Protein AF-A0A7S0CNC3-F1 (afdb_monomer_lite)

Radius of gyration: 22.35 Å; chains: 1; bounding box: 50×59×64 Å

Secondary structure (DSSP, 8-state):
------PPP-HHHHHHHHHHHHHHHS-HHHHHHHHHHTT---TT--SHHHHHHHHHHHHHHHHHHHTTS--EEEEETTEEEEEEESSSS-SEEEEEEE-TTB-SHHHHHHHHHHHHT--STT--EEEEEE--SEE-STT-EESS---HHHHHHHHHHH-GGGTT-SSPPTTHHHHHHHHHHHHHHHHHHHT--GGGEEEEEE----

pLDDT: mean 84.83, std 15.74, range [35.44, 98.25]

Sequence (206 aa):
RLLTSTSRPDQTAETSSIMETELKTKSVKDLKAILKSFNVSAVGCVEKSDLVKRVAEAQKAAKKEKASGKPFTETISGFKCISMQTDEKPEILIYVFHGFGANAENLADIGSELIKKGKVGSKKVRVVCVNAPLQMHQDSYAWWPLDMQELMTKMFTLGPVHLFKGNKPKEMKSTVSKVEALIAEDLKNFELKMSNVVLTGLARDR

Foldseek 3Di:
DDDDDDDDPDPVVVVLVVLLVVLVPDDPVVLCVLCVVLVHDPPPVPDSNSSSVVSSVSVVVVLVVLLCQDWDWDAFLRWTKTKGWVHSQFQAEEEEEEAFFAALVVCRVVSSCCSVVDCVPVGIYMYIRTAAPADDPDRTGHVADDPVVLQVVCCVPVNDVCSPPDDDPPCNVVSVVSVVRRVVRVCVVNVYDPVRYHYYYDYDDD

Structure (mmCIF, N/CA/C/O backbone):
data_AF-A0A7S0CNC3-F1
#
_entry.id   AF-A0A7S0CNC3-F1
#
loop_
_atom_site.group_PDB
_atom_site.id
_atom_site.type_symbol
_atom_site.label_atom_id
_atom_site.label_alt_id
_atom_site.label_comp_id
_atom_site.label_asym_id
_atom_site.label_entity_id
_atom_site.label_seq_id
_atom_site.pdbx_PDB_ins_code
_atom_site.Cartn_x
_atom_site.Cartn_y
_atom_site.Cartn_z
_atom_site.occupancy
_atom_site.B_iso_or_equiv
_atom_site.auth_seq_id
_atom_site.auth_comp_id
_atom_site.auth_asym_id
_atom_site.auth_atom_id
_atom_site.pdbx_PDB_model_num
ATOM 1 N N . ARG A 1 1 ? -28.510 -41.984 18.031 1.00 43.06 1 ARG A N 1
ATOM 2 C CA . ARG A 1 1 ? -27.185 -41.408 18.376 1.00 43.06 1 ARG A CA 1
ATOM 3 C C . ARG A 1 1 ? -27.325 -39.891 18.259 1.00 43.06 1 ARG A C 1
ATOM 5 O O . ARG A 1 1 ? -27.497 -39.412 17.150 1.00 43.06 1 ARG A O 1
ATOM 12 N N . LEU A 1 2 ? -27.415 -39.183 19.388 1.00 37.78 2 LEU A N 1
ATOM 13 C CA . LEU A 1 2 ? -27.583 -37.724 19.460 1.00 37.78 2 LEU A CA 1
ATOM 14 C C . LEU A 1 2 ? -26.267 -37.028 19.077 1.00 37.78 2 LEU A C 1
ATOM 16 O O . LEU A 1 2 ? -25.223 -37.398 19.609 1.00 37.78 2 LEU A O 1
ATOM 20 N N . LEU A 1 3 ? -26.314 -36.043 18.175 1.00 37.44 3 LEU A N 1
ATOM 21 C CA . LEU A 1 3 ? -25.198 -35.134 17.900 1.00 37.44 3 LEU A CA 1
ATOM 22 C C . LEU A 1 3 ? -25.472 -33.810 18.614 1.00 37.44 3 LEU A C 1
ATOM 24 O O . LEU A 1 3 ? -26.416 -33.095 18.291 1.00 37.44 3 LEU A O 1
ATOM 28 N N . THR A 1 4 ? -24.653 -33.526 19.621 1.00 35.59 4 THR A N 1
ATOM 29 C CA . THR A 1 4 ? -24.629 -32.281 20.387 1.00 35.59 4 THR A CA 1
ATOM 30 C C . THR A 1 4 ? -24.045 -31.146 19.551 1.00 35.59 4 THR A C 1
ATOM 32 O O . THR A 1 4 ? -22.946 -31.265 19.010 1.00 35.59 4 THR A O 1
ATOM 35 N N . SER A 1 5 ? -24.769 -30.030 19.485 1.00 36.31 5 SER A N 1
ATOM 36 C CA . SER A 1 5 ? -24.312 -28.758 18.933 1.00 36.31 5 SER A CA 1
ATOM 37 C C . SER A 1 5 ? -23.205 -28.158 19.804 1.00 36.31 5 SER A C 1
ATOM 39 O O . SER A 1 5 ? -23.460 -27.738 20.932 1.00 36.31 5 SER A O 1
ATOM 41 N N . THR A 1 6 ? -21.985 -28.061 19.285 1.00 35.44 6 THR A N 1
ATOM 42 C CA . THR A 1 6 ? -20.954 -27.190 19.861 1.00 35.44 6 THR A CA 1
ATOM 43 C C . THR A 1 6 ? -21.053 -25.821 19.196 1.00 35.44 6 THR A C 1
ATOM 45 O O . THR A 1 6 ? -20.622 -25.641 18.055 1.00 35.44 6 THR A O 1
ATOM 48 N N . SER A 1 7 ? -21.658 -24.864 19.898 1.00 38.56 7 SER A N 1
ATOM 49 C CA . SER A 1 7 ? -21.637 -23.444 19.548 1.00 38.56 7 SER A CA 1
ATOM 50 C C . SER A 1 7 ? -20.194 -22.932 19.553 1.00 38.56 7 SER A C 1
ATOM 52 O O . SER A 1 7 ? -19.503 -23.037 20.567 1.00 38.56 7 SER A O 1
ATOM 54 N N . ARG A 1 8 ? -19.735 -22.382 18.422 1.00 40.56 8 ARG A N 1
ATOM 55 C CA . ARG A 1 8 ? -18.466 -21.643 18.341 1.00 40.56 8 ARG A CA 1
ATOM 56 C C . ARG A 1 8 ? -18.552 -20.389 19.222 1.00 40.56 8 ARG A C 1
ATOM 58 O O . ARG A 1 8 ? -19.548 -19.676 19.101 1.00 40.56 8 ARG A O 1
ATOM 65 N N . PRO A 1 9 ? -17.545 -20.093 20.059 1.00 40.47 9 PRO A N 1
ATOM 66 C CA . PRO A 1 9 ? -17.484 -18.817 20.751 1.00 40.47 9 PRO A CA 1
ATOM 67 C C . PRO A 1 9 ? -17.326 -17.668 19.744 1.00 40.47 9 PRO A C 1
ATOM 69 O O . PRO A 1 9 ? -16.665 -17.785 18.709 1.00 40.47 9 PRO A O 1
ATOM 72 N N . ASP A 1 10 ? -18.009 -16.579 20.065 1.00 41.19 10 ASP A N 1
ATOM 73 C CA . ASP A 1 10 ? -18.152 -15.343 19.308 1.00 41.19 10 ASP A CA 1
ATOM 74 C C . ASP A 1 10 ? -16.814 -14.573 19.231 1.00 41.19 10 ASP A C 1
ATOM 76 O O . ASP A 1 10 ? -16.452 -13.814 20.130 1.00 41.19 10 ASP A O 1
ATOM 80 N N . GLN A 1 11 ? -16.059 -14.773 18.143 1.00 46.72 11 GLN A N 1
ATOM 81 C CA . GLN A 1 11 ? -14.749 -14.139 17.892 1.00 46.72 11 GLN A CA 1
ATOM 82 C C . GLN A 1 11 ? -14.813 -12.601 17.796 1.00 46.72 11 GLN A C 1
ATOM 84 O O . GLN A 1 11 ? -13.785 -11.922 17.824 1.00 46.72 11 GLN A O 1
ATOM 89 N N . THR A 1 12 ? -16.012 -12.024 17.691 1.00 44.09 12 THR A N 1
ATOM 90 C CA . THR A 1 12 ? -16.232 -10.574 17.609 1.00 44.09 12 THR A CA 1
ATOM 91 C C . THR A 1 12 ? -16.026 -9.867 18.955 1.00 44.09 12 THR A C 1
ATOM 93 O O . THR A 1 12 ? -15.637 -8.692 18.988 1.00 44.09 12 THR A O 1
ATOM 96 N N . ALA A 1 13 ? -16.217 -10.583 20.068 1.00 44.62 13 ALA A N 1
ATOM 97 C CA . ALA A 1 13 ? -15.996 -10.064 21.416 1.00 44.62 13 ALA A CA 1
ATOM 98 C C . ALA A 1 13 ? -14.499 -9.989 21.774 1.00 44.62 13 ALA A C 1
ATOM 100 O O . ALA A 1 13 ? -14.048 -8.995 22.349 1.00 44.62 13 ALA A O 1
ATOM 101 N N . GLU A 1 14 ? -13.708 -10.987 21.369 1.00 47.69 14 GLU A N 1
ATOM 102 C CA . GLU A 1 14 ? -12.278 -11.068 21.698 1.00 47.69 14 GLU A CA 1
ATOM 103 C C . GLU A 1 14 ? -11.456 -9.959 21.031 1.00 47.69 14 GLU A C 1
ATOM 105 O O . GLU A 1 14 ? -10.649 -9.307 21.692 1.00 47.69 14 GLU A O 1
ATOM 110 N N . THR A 1 15 ? -11.700 -9.645 19.753 1.00 53.53 15 THR A N 1
ATOM 111 C CA . THR A 1 15 ? -10.935 -8.579 19.075 1.00 53.53 15 THR A CA 1
ATOM 112 C C . THR A 1 15 ? -11.283 -7.184 19.606 1.00 53.53 15 THR A C 1
ATOM 114 O O . THR A 1 15 ? -10.420 -6.308 19.675 1.00 53.53 15 THR A O 1
ATOM 117 N N . SER A 1 16 ? -12.541 -6.967 20.010 1.00 54.59 16 SER A N 1
ATOM 118 C CA . SER A 1 16 ? -12.952 -5.716 20.664 1.00 54.59 16 SER A CA 1
ATOM 119 C C . SER A 1 16 ? -12.314 -5.576 22.048 1.00 54.59 16 SER A C 1
ATOM 121 O O . SER A 1 16 ? -11.876 -4.484 22.402 1.00 54.59 16 SER A O 1
ATOM 123 N N . SER A 1 17 ? -12.192 -6.682 22.790 1.00 56.50 17 SER A N 1
ATOM 124 C CA . SER A 1 17 ? -11.540 -6.718 24.100 1.00 56.50 17 SER A CA 1
ATOM 125 C C . SER A 1 17 ? -10.043 -6.395 24.013 1.00 56.50 17 SER A C 1
ATOM 127 O O . SER A 1 17 ? -9.550 -5.578 24.791 1.00 56.50 17 SER A O 1
ATOM 129 N N . ILE A 1 18 ? -9.323 -6.939 23.026 1.00 60.09 18 ILE A N 1
ATOM 130 C CA . ILE A 1 18 ? -7.879 -6.697 22.854 1.00 60.09 18 ILE A CA 1
ATOM 131 C C . ILE A 1 18 ? -7.594 -5.225 22.523 1.00 60.09 18 ILE A C 1
ATOM 133 O O . ILE A 1 18 ? -6.768 -4.600 23.190 1.00 60.09 18 ILE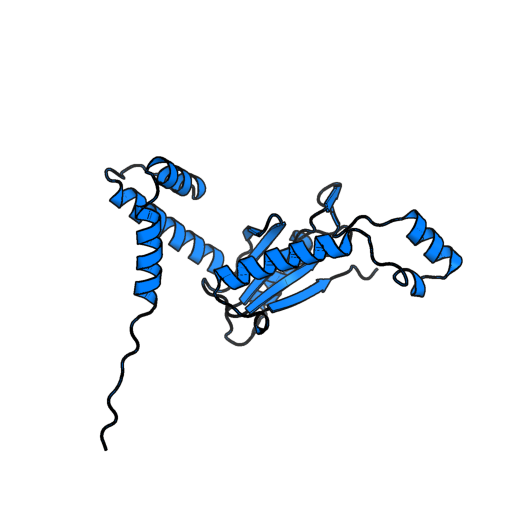 A O 1
ATOM 137 N N . MET A 1 19 ? -8.331 -4.630 21.576 1.00 67.69 19 MET A N 1
ATOM 138 C CA . MET A 1 19 ? -8.160 -3.209 21.228 1.00 67.69 19 MET A CA 1
ATOM 139 C C . MET A 1 19 ? -8.452 -2.285 22.415 1.00 67.69 19 MET A C 1
ATOM 141 O O . MET A 1 19 ? -7.725 -1.324 22.659 1.00 67.69 19 MET A O 1
ATOM 145 N N . GLU A 1 20 ? -9.498 -2.573 23.188 1.00 69.69 20 GLU A N 1
ATOM 146 C CA . GLU A 1 20 ? -9.835 -1.766 24.360 1.00 69.69 20 GLU A CA 1
ATOM 147 C C . GLU A 1 20 ? -8.776 -1.899 25.468 1.00 69.69 20 GLU A C 1
ATOM 149 O O . GLU A 1 20 ? -8.491 -0.938 26.183 1.00 69.69 20 GLU A O 1
ATOM 154 N N . THR A 1 21 ? -8.138 -3.065 25.579 1.00 74.88 21 THR A N 1
ATOM 155 C CA . THR A 1 21 ? -7.060 -3.322 26.543 1.00 74.88 21 THR A CA 1
ATOM 156 C C . THR A 1 21 ? -5.774 -2.577 26.169 1.00 74.88 21 THR A C 1
ATOM 158 O O . THR A 1 21 ? -5.156 -1.958 27.034 1.00 74.88 21 THR A O 1
ATOM 161 N N . GLU A 1 22 ? -5.414 -2.524 24.883 1.00 80.56 22 GLU A N 1
ATOM 162 C CA . GLU A 1 22 ? -4.287 -1.714 24.394 1.00 80.56 22 GLU A CA 1
ATOM 163 C C . GLU A 1 22 ? -4.535 -0.204 24.525 1.00 80.56 22 GLU A C 1
ATOM 165 O O . GLU A 1 22 ? -3.627 0.568 24.833 1.00 80.56 22 GLU A O 1
ATOM 170 N N . LEU A 1 23 ? -5.772 0.257 24.329 1.00 84.56 23 LEU A N 1
ATOM 171 C CA . LEU A 1 23 ? -6.111 1.669 24.522 1.00 84.56 23 LEU A CA 1
ATOM 172 C C . LEU A 1 23 ? -6.058 2.075 26.002 1.00 84.56 23 LEU A C 1
ATOM 174 O O . LEU A 1 23 ? -5.680 3.206 26.317 1.00 84.56 23 LEU A O 1
ATOM 178 N N . LYS A 1 24 ? -6.372 1.153 26.923 1.00 85.62 24 LYS A N 1
ATOM 179 C CA . LYS A 1 24 ? -6.275 1.390 28.372 1.00 85.62 24 LYS A CA 1
ATOM 180 C C . LYS A 1 24 ? -4.837 1.619 28.845 1.00 85.62 24 LYS A C 1
ATOM 182 O O . LYS A 1 24 ? -4.657 2.340 29.831 1.00 85.62 24 LYS A O 1
ATOM 187 N N . THR A 1 25 ? -3.824 1.089 28.155 1.00 89.25 25 THR A N 1
ATOM 188 C CA . THR A 1 25 ? -2.407 1.297 28.516 1.00 89.25 25 THR A CA 1
ATOM 189 C C . THR A 1 25 ? -1.838 2.623 28.000 1.00 89.25 25 THR A C 1
ATOM 191 O O . THR A 1 25 ? -0.878 3.133 28.575 1.00 89.25 25 THR A O 1
ATOM 194 N N . LYS A 1 26 ? -2.453 3.250 26.986 1.00 90.06 26 LYS A N 1
ATOM 195 C CA . LYS A 1 26 ? -2.017 4.554 26.449 1.00 90.06 26 LYS A CA 1
ATOM 196 C C . LYS A 1 26 ? -2.250 5.711 27.426 1.00 90.06 26 LYS A C 1
ATOM 198 O O . LYS A 1 26 ? -3.134 5.663 28.290 1.00 90.06 26 LYS A O 1
ATOM 203 N N . SER A 1 27 ? -1.462 6.779 27.289 1.00 91.94 27 SER A N 1
ATOM 204 C CA . SER A 1 27 ? -1.629 7.990 28.098 1.00 91.94 27 SER A CA 1
ATOM 205 C C . SER A 1 27 ? -2.828 8.823 27.623 1.00 91.94 27 SER A C 1
ATOM 207 O O . SER A 1 27 ? -3.247 8.747 26.469 1.00 91.94 27 SER A O 1
ATOM 209 N N . VAL A 1 28 ? -3.371 9.678 28.497 1.00 91.12 28 VAL A N 1
ATOM 210 C CA . VAL A 1 28 ? -4.450 10.621 28.134 1.00 91.12 28 VAL A CA 1
ATOM 211 C C . VAL A 1 28 ? -4.023 11.557 26.997 1.00 91.12 28 VAL A C 1
ATOM 213 O O . VAL A 1 28 ? -4.837 11.902 26.140 1.00 91.12 28 VAL A O 1
ATOM 216 N N . LYS A 1 29 ? -2.741 11.948 26.966 1.00 91.75 29 LYS A N 1
ATOM 217 C CA . LYS A 1 29 ? -2.167 12.779 25.901 1.00 91.75 29 LYS A CA 1
ATOM 218 C C . LYS A 1 29 ? -2.231 12.061 24.552 1.00 91.75 29 LYS A C 1
ATOM 220 O O . LYS A 1 29 ? -2.672 12.662 23.575 1.00 91.75 29 LYS A O 1
ATOM 225 N N . ASP A 1 30 ? -1.871 10.780 24.521 1.00 91.12 30 ASP A N 1
ATOM 226 C CA . ASP A 1 30 ? -1.904 9.973 23.297 1.00 91.12 30 ASP A CA 1
ATOM 227 C C . ASP A 1 30 ? -3.339 9.740 22.824 1.00 91.12 30 ASP A C 1
ATOM 229 O O . ASP A 1 30 ? -3.632 9.905 21.644 1.00 91.12 30 ASP A O 1
ATOM 233 N N . LEU A 1 31 ? -4.263 9.433 23.741 1.00 90.62 31 LEU A N 1
ATOM 234 C CA . LEU A 1 31 ? -5.679 9.247 23.406 1.00 90.62 31 LEU A CA 1
ATOM 235 C C . LEU A 1 31 ? -6.286 10.516 22.785 1.00 90.62 31 LEU A C 1
ATOM 237 O O . LEU A 1 31 ? -6.981 10.438 21.773 1.00 90.62 31 LEU A O 1
ATOM 241 N N . LYS A 1 32 ? -5.972 11.701 23.328 1.00 90.12 32 LYS A N 1
ATOM 242 C CA . LYS A 1 32 ? -6.399 12.984 22.742 1.00 90.12 32 LYS A CA 1
ATOM 243 C C . LYS A 1 32 ? -5.754 13.250 21.381 1.00 90.12 32 LYS A C 1
ATOM 245 O O . LYS A 1 32 ? -6.423 13.778 20.495 1.00 90.12 32 LYS A O 1
ATOM 250 N N . ALA A 1 33 ? -4.485 12.882 21.196 1.00 90.50 33 ALA A N 1
ATOM 251 C CA . ALA A 1 33 ? -3.815 12.994 19.902 1.00 90.50 33 ALA A CA 1
ATOM 252 C C . ALA A 1 33 ? -4.480 12.100 18.841 1.00 90.50 33 ALA A C 1
ATOM 254 O O . ALA A 1 33 ? -4.695 12.550 17.718 1.00 90.50 33 ALA A O 1
ATOM 255 N N . ILE A 1 34 ? -4.884 10.883 19.219 1.00 88.50 34 ILE A N 1
ATOM 256 C CA . ILE A 1 34 ? -5.612 9.955 18.345 1.00 88.50 34 ILE A CA 1
ATOM 257 C C . ILE A 1 34 ? -6.994 10.516 17.975 1.00 88.50 34 ILE A C 1
ATOM 259 O O . ILE A 1 34 ? -7.356 10.535 16.801 1.00 88.50 34 ILE A O 1
ATOM 263 N N . LEU A 1 35 ? -7.767 11.033 18.938 1.00 89.56 35 LEU A N 1
ATOM 264 C CA . LEU A 1 35 ? -9.056 11.677 18.633 1.00 89.56 35 LEU A CA 1
ATOM 265 C C . LEU A 1 35 ? -8.885 12.856 17.669 1.00 89.56 35 LEU A C 1
ATOM 267 O O . LEU A 1 35 ? -9.628 12.974 16.696 1.00 89.56 35 LEU A O 1
ATOM 271 N N . LYS A 1 36 ? -7.850 13.675 17.887 1.00 90.06 36 LYS A N 1
ATOM 272 C CA . LYS A 1 36 ? -7.515 14.788 16.996 1.00 90.06 36 LYS A CA 1
ATOM 273 C C . LYS A 1 36 ? -7.174 14.311 15.583 1.00 90.06 36 LYS A C 1
ATOM 275 O O . LYS A 1 36 ? -7.613 14.951 14.633 1.00 90.06 36 LYS A O 1
ATOM 280 N N . SER A 1 37 ? -6.453 13.197 15.418 1.00 85.12 37 SER A N 1
ATOM 281 C CA . SER A 1 37 ? -6.169 12.651 14.080 1.00 85.12 37 SER A CA 1
ATOM 282 C C . SER A 1 37 ? -7.418 12.154 13.347 1.00 85.12 37 SER A C 1
ATOM 284 O O . SER A 1 37 ? -7.428 12.147 12.123 1.00 85.12 37 SER A O 1
ATOM 286 N N . PHE A 1 38 ? -8.480 11.795 14.076 1.00 86.12 38 PHE A N 1
ATOM 287 C CA . PHE A 1 38 ? -9.792 11.467 13.504 1.00 86.12 38 PHE A CA 1
ATOM 288 C C . PHE A 1 38 ? -10.730 12.678 13.388 1.00 86.12 38 PHE A C 1
ATOM 290 O O . PHE A 1 38 ? -11.896 12.511 13.042 1.00 86.12 38 PHE A O 1
ATOM 297 N N . ASN A 1 39 ? -10.258 13.890 13.700 1.00 88.25 39 ASN A N 1
ATOM 298 C CA . ASN A 1 39 ? -11.084 15.097 13.793 1.00 88.25 39 ASN A CA 1
ATOM 299 C C . ASN A 1 39 ? -12.288 14.947 14.754 1.00 88.25 39 ASN A C 1
ATOM 301 O O . ASN A 1 39 ? -13.332 15.574 14.579 1.00 88.25 39 ASN A O 1
ATOM 305 N N . VAL A 1 40 ? -12.151 14.106 15.786 1.00 90.81 40 VAL A N 1
ATOM 306 C CA . VAL A 1 40 ? -13.174 13.885 16.813 1.00 90.81 40 VAL A CA 1
ATOM 307 C C . VAL A 1 40 ? -12.836 14.716 18.044 1.00 90.81 40 VAL A C 1
ATOM 309 O O . VAL A 1 40 ? -11.720 14.685 18.562 1.00 90.81 40 VAL A O 1
ATOM 312 N N . SER A 1 41 ? -13.820 15.460 18.544 1.00 90.25 41 SER A N 1
ATOM 313 C CA . SER A 1 41 ? -13.651 16.256 19.756 1.00 90.25 41 SER A CA 1
ATOM 314 C C . SER A 1 41 ? -13.615 15.381 21.014 1.00 90.25 41 SER A C 1
ATOM 316 O O . SER A 1 41 ? -14.435 14.474 21.182 1.00 90.25 41 SER A O 1
ATOM 318 N N . ALA A 1 42 ? -12.690 15.711 21.920 1.00 88.50 42 ALA A N 1
ATOM 319 C CA . ALA A 1 42 ? -12.608 15.161 23.275 1.00 88.50 42 ALA A CA 1
ATOM 320 C C . ALA A 1 42 ? -13.484 15.927 24.291 1.00 88.50 42 ALA A C 1
ATOM 322 O O . ALA A 1 42 ? -13.429 15.648 25.488 1.00 88.50 42 ALA A O 1
ATOM 323 N N . VAL A 1 43 ? -14.259 16.921 23.840 1.00 90.69 43 VAL A N 1
ATOM 324 C CA . VAL A 1 43 ? -15.192 17.670 24.694 1.00 90.69 43 VAL A CA 1
ATOM 325 C C . VAL A 1 43 ? -16.239 16.713 25.269 1.00 90.69 43 VAL A C 1
ATOM 327 O O . VAL A 1 43 ? -16.792 15.887 24.547 1.00 90.69 43 VAL A O 1
ATOM 330 N N . GLY A 1 44 ? -16.486 16.818 26.577 1.00 87.88 44 GLY A N 1
ATOM 331 C CA . GLY A 1 44 ? -17.419 15.955 27.308 1.00 87.88 44 GLY A CA 1
ATOM 332 C C . GLY A 1 44 ? -16.823 14.641 27.823 1.00 87.88 44 GLY A C 1
ATOM 333 O O . GLY A 1 44 ? -17.514 13.921 28.530 1.00 87.88 44 GLY A O 1
ATOM 334 N N . CYS A 1 45 ? -15.555 14.332 27.522 1.00 89.19 45 CYS A N 1
ATOM 335 C CA . CYS A 1 45 ? -14.851 13.208 28.146 1.00 89.19 45 CYS A CA 1
ATOM 336 C C . CYS A 1 45 ? -14.252 13.667 29.481 1.00 89.19 45 CYS A C 1
ATOM 338 O O . CYS A 1 45 ? -13.273 14.421 29.485 1.00 89.19 45 CYS A O 1
ATOM 340 N N . VAL A 1 46 ? -14.847 13.243 30.596 1.00 88.69 46 VAL A N 1
ATOM 341 C CA . VAL A 1 46 ? -14.401 13.622 31.947 1.00 88.69 46 VAL A CA 1
ATOM 342 C C . VAL A 1 46 ? -13.360 12.625 32.446 1.00 88.69 46 VAL A C 1
ATOM 344 O O . VAL A 1 46 ? -12.354 13.013 33.042 1.00 88.69 46 VAL A O 1
ATOM 347 N N . GLU A 1 47 ? -13.550 11.347 32.127 1.00 92.38 47 GLU A N 1
ATOM 348 C CA . GLU A 1 47 ? -12.674 10.267 32.557 1.00 92.38 47 GLU A CA 1
ATOM 349 C C . GLU A 1 47 ? -11.809 9.706 31.417 1.00 92.38 47 GLU A C 1
ATOM 351 O O . GLU A 1 47 ? -12.095 9.837 30.223 1.00 92.38 47 GLU A O 1
ATOM 356 N N . LYS A 1 48 ? -10.725 9.003 31.781 1.00 90.81 48 LYS A N 1
ATOM 357 C CA . LYS A 1 48 ? -9.905 8.254 30.811 1.00 90.81 48 LYS A CA 1
ATOM 358 C C . LYS A 1 48 ? -10.728 7.170 30.102 1.00 90.81 48 LYS A C 1
ATOM 360 O O . LYS A 1 48 ? -10.500 6.908 28.924 1.00 90.81 48 LYS A O 1
ATOM 365 N N . SER A 1 49 ? -11.666 6.551 30.814 1.00 90.50 49 SER A N 1
ATOM 366 C CA . SER A 1 49 ? -12.615 5.560 30.294 1.00 90.50 49 SER A CA 1
ATOM 367 C C . SER A 1 49 ? -13.448 6.129 29.134 1.00 90.50 49 SER A C 1
ATOM 369 O O . SER A 1 49 ? -13.576 5.464 28.106 1.00 90.50 49 SER A O 1
ATOM 371 N N . ASP A 1 50 ? -13.919 7.376 29.245 1.00 91.62 50 ASP A N 1
ATOM 372 C CA . ASP A 1 50 ? -14.655 8.079 28.184 1.00 91.62 50 ASP A CA 1
ATOM 373 C C . ASP A 1 50 ? -13.789 8.288 26.939 1.00 91.62 50 ASP A C 1
ATOM 375 O O . ASP A 1 50 ? -14.221 8.022 25.817 1.00 91.62 50 ASP A O 1
ATOM 379 N N . LEU A 1 51 ? -12.532 8.707 27.134 1.00 90.19 51 LEU A N 1
ATOM 380 C CA . LEU A 1 51 ? -11.577 8.878 26.036 1.00 90.19 51 LEU A CA 1
ATOM 381 C C . LEU A 1 51 ? -11.299 7.554 25.321 1.00 90.19 51 LEU A C 1
ATOM 383 O O . LEU A 1 51 ? -11.273 7.524 24.094 1.00 90.19 51 LEU A O 1
ATOM 387 N N . VAL A 1 52 ? -11.109 6.463 26.069 1.00 92.62 52 VAL A N 1
ATOM 388 C CA . VAL A 1 52 ? -10.889 5.128 25.492 1.00 92.62 52 VAL A CA 1
ATOM 389 C C . VAL A 1 52 ? -12.094 4.696 24.658 1.00 92.62 52 VAL A C 1
ATOM 391 O O . VAL A 1 52 ? -11.911 4.308 23.504 1.00 92.62 52 VAL A O 1
ATOM 394 N N . LYS A 1 53 ? -13.317 4.822 25.193 1.00 90.56 53 LYS A N 1
ATOM 395 C CA . LYS A 1 53 ? -14.550 4.488 24.462 1.00 90.56 53 LYS A CA 1
ATOM 396 C C . LYS A 1 53 ? -14.680 5.305 23.183 1.00 90.56 53 LYS A C 1
ATOM 398 O O . LYS A 1 53 ? -14.890 4.741 22.113 1.00 90.56 53 LYS A O 1
ATOM 403 N N . ARG A 1 54 ? -14.469 6.620 23.266 1.00 91.56 54 ARG A N 1
ATOM 404 C CA . ARG A 1 54 ? -14.607 7.519 22.115 1.00 91.56 54 ARG A CA 1
ATOM 405 C C . ARG A 1 54 ? -13.541 7.279 21.049 1.00 91.56 54 ARG A C 1
ATOM 407 O O . ARG A 1 54 ? -13.839 7.357 19.861 1.00 91.56 54 ARG A O 1
ATOM 414 N N . VAL A 1 55 ? -12.314 6.936 21.452 1.00 91.69 55 VAL A N 1
ATOM 415 C CA . VAL A 1 55 ? -11.266 6.493 20.518 1.00 91.69 55 VAL A CA 1
ATOM 416 C C . VAL A 1 55 ? -11.669 5.185 19.844 1.00 91.69 55 VAL A C 1
ATOM 418 O O . VAL A 1 55 ? -11.547 5.077 18.626 1.00 91.69 55 VAL A O 1
ATOM 421 N N . ALA A 1 56 ? -12.173 4.208 20.600 1.00 89.31 56 ALA A N 1
ATOM 422 C CA . ALA A 1 56 ? -12.603 2.927 20.048 1.00 89.31 56 ALA A CA 1
ATOM 423 C C . ALA A 1 56 ? -13.763 3.094 19.049 1.00 89.31 56 ALA A C 1
ATOM 425 O O . ALA A 1 56 ? -13.756 2.480 17.983 1.00 89.31 56 ALA A O 1
ATOM 426 N N . GLU A 1 57 ? -14.732 3.960 19.352 1.00 89.56 57 GLU A N 1
ATOM 427 C CA . GLU A 1 57 ? -15.826 4.325 18.444 1.00 89.56 57 GLU A CA 1
ATOM 428 C C . GLU A 1 57 ? -15.315 5.005 17.172 1.00 89.56 57 GLU A C 1
ATOM 430 O O . GLU A 1 57 ? -15.693 4.602 16.073 1.00 89.56 57 GLU A O 1
ATOM 435 N N . ALA A 1 58 ? -14.416 5.986 17.302 1.00 88.44 58 ALA A N 1
ATOM 436 C CA . ALA A 1 58 ? -13.814 6.670 16.159 1.00 88.44 58 ALA A CA 1
ATOM 437 C C . ALA A 1 58 ? -13.027 5.699 15.263 1.00 88.44 58 ALA A C 1
ATOM 439 O O . ALA A 1 58 ? -13.157 5.734 14.041 1.00 88.44 58 ALA A O 1
ATOM 440 N N . GLN A 1 59 ? -12.266 4.777 15.860 1.00 87.38 59 GLN A N 1
ATOM 441 C CA . GLN A 1 59 ? -11.549 3.735 15.126 1.00 87.38 59 GLN A CA 1
ATOM 442 C C . GLN A 1 59 ? -12.503 2.780 14.403 1.00 87.38 59 GLN A C 1
ATOM 444 O O . GLN A 1 59 ? -12.255 2.442 13.246 1.00 87.38 59 GLN A O 1
ATOM 449 N N . LYS A 1 60 ? -13.595 2.357 15.051 1.00 84.94 60 LYS A N 1
ATOM 450 C CA . LYS A 1 60 ? -14.633 1.529 14.416 1.00 84.94 60 LYS A CA 1
ATOM 451 C C . LYS A 1 60 ? -15.291 2.265 13.248 1.00 84.94 60 LYS A C 1
ATOM 453 O O . L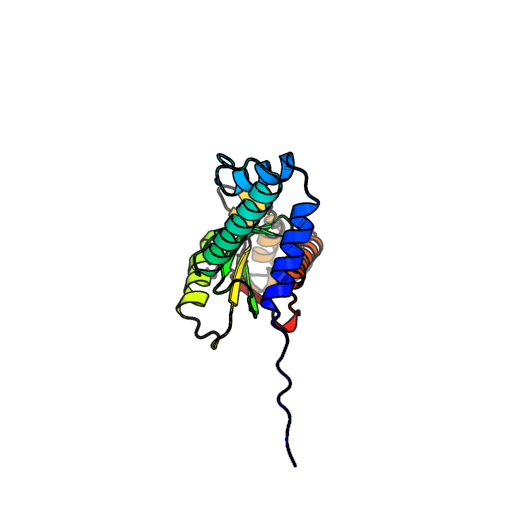YS A 1 60 ? -15.427 1.694 12.172 1.00 84.94 60 LYS A O 1
ATOM 458 N N . ALA A 1 61 ? -15.642 3.538 13.425 1.00 84.50 61 ALA A N 1
ATOM 459 C CA . ALA A 1 61 ? -16.218 4.355 12.361 1.00 84.50 61 ALA A CA 1
ATOM 460 C C . ALA A 1 61 ? -15.258 4.500 11.167 1.00 84.50 61 ALA A C 1
ATOM 462 O O . ALA A 1 61 ? -15.667 4.275 10.030 1.00 84.50 61 ALA A O 1
ATOM 463 N N . ALA A 1 62 ? -13.976 4.775 11.423 1.00 83.19 62 ALA A N 1
ATOM 464 C CA . ALA A 1 62 ? -12.957 4.886 10.381 1.00 83.19 62 ALA A CA 1
ATOM 465 C C . ALA A 1 62 ? -12.726 3.559 9.636 1.00 83.19 62 ALA A C 1
ATOM 467 O O . ALA A 1 62 ? -12.592 3.548 8.414 1.00 83.19 62 ALA A O 1
ATOM 468 N N . LYS A 1 63 ? -12.710 2.420 10.345 1.00 82.31 63 LYS A N 1
ATOM 469 C CA . LYS A 1 63 ? -12.617 1.089 9.715 1.00 82.31 63 LYS A CA 1
ATOM 470 C C . LYS A 1 63 ? -13.810 0.820 8.798 1.00 82.31 63 LYS A C 1
ATOM 472 O O . LYS A 1 63 ? -13.614 0.398 7.657 1.00 82.31 63 LYS A O 1
ATOM 477 N N . LYS A 1 64 ? -15.019 1.148 9.257 1.00 81.69 64 LYS A N 1
ATOM 478 C CA . LYS A 1 64 ? -16.249 1.014 8.474 1.00 81.69 64 LYS A CA 1
ATOM 479 C C . LYS A 1 64 ? -16.262 1.924 7.245 1.00 81.69 64 LYS A C 1
ATOM 481 O O . LYS A 1 64 ? -16.706 1.504 6.181 1.00 81.69 64 LYS A O 1
ATOM 486 N N . GLU A 1 65 ? -15.758 3.149 7.367 1.00 81.31 65 GLU A N 1
ATOM 487 C CA . GLU A 1 65 ? -15.618 4.067 6.234 1.00 81.31 65 GLU A CA 1
ATOM 488 C C . GLU A 1 65 ? -14.636 3.520 5.194 1.00 81.31 65 GLU A C 1
ATOM 490 O O . GLU A 1 65 ? -14.962 3.481 4.007 1.00 81.31 65 GLU A O 1
ATOM 495 N N . LYS A 1 66 ? -13.480 3.003 5.626 1.00 82.75 66 LYS A N 1
ATOM 496 C CA . LYS A 1 66 ? -12.540 2.323 4.724 1.00 82.75 66 LYS A CA 1
ATOM 497 C C . LYS A 1 66 ? -13.196 1.119 4.034 1.00 82.75 66 LYS A C 1
ATOM 499 O O . LYS A 1 66 ? -12.989 0.920 2.844 1.00 82.75 66 LYS A O 1
ATOM 504 N N . ALA A 1 67 ? -14.037 0.362 4.745 1.00 80.50 67 ALA A N 1
ATOM 505 C CA . ALA A 1 67 ? -14.831 -0.764 4.230 1.00 80.50 67 ALA A CA 1
ATOM 506 C C . ALA A 1 67 ? -15.990 -0.381 3.285 1.00 80.50 67 ALA A C 1
ATOM 508 O O . ALA A 1 67 ? -16.754 -1.248 2.871 1.00 80.50 67 ALA A O 1
ATOM 509 N N . SER A 1 68 ? -16.136 0.895 2.916 1.00 81.56 68 SER A N 1
ATOM 510 C CA . SER A 1 68 ? -17.193 1.352 2.003 1.00 81.56 68 SER A CA 1
ATOM 511 C C . SER A 1 68 ? -16.893 1.115 0.517 1.00 81.56 68 SER A C 1
ATOM 513 O O . SER A 1 68 ? -17.700 1.488 -0.335 1.00 81.56 68 SER A O 1
ATOM 515 N N . GLY A 1 69 ? -15.727 0.551 0.183 1.00 85.00 69 GLY A N 1
ATOM 516 C CA . GLY A 1 69 ? -15.256 0.406 -1.195 1.00 85.00 69 GLY A CA 1
ATOM 517 C C . GLY A 1 69 ? -14.800 1.716 -1.843 1.00 85.00 69 GLY A C 1
ATOM 518 O O . GLY A 1 69 ? -14.417 1.708 -3.011 1.00 85.00 69 GLY A O 1
ATOM 519 N N . LYS A 1 70 ? -14.828 2.841 -1.118 1.00 89.25 70 LYS A N 1
ATOM 520 C CA . LYS A 1 70 ? -14.328 4.129 -1.609 1.00 89.25 70 LYS A CA 1
ATOM 521 C C . LYS A 1 70 ? -12.799 4.199 -1.511 1.00 89.25 70 LYS A C 1
ATOM 523 O O . LYS A 1 70 ? -12.239 3.665 -0.554 1.00 89.25 70 LYS A O 1
ATOM 528 N N . PRO A 1 71 ? -12.125 4.881 -2.454 1.00 93.00 71 PRO A N 1
ATOM 529 C CA . PRO A 1 71 ? -10.707 5.191 -2.331 1.00 93.00 71 PRO A CA 1
ATOM 530 C C . PRO A 1 71 ? -10.388 6.055 -1.118 1.00 93.00 71 PRO A C 1
ATOM 532 O O . PRO A 1 71 ? -11.091 7.021 -0.827 1.00 93.00 71 PRO A O 1
ATOM 535 N N . PHE A 1 72 ? -9.289 5.722 -0.448 1.00 93.62 72 PHE A N 1
ATOM 536 C CA . PHE A 1 72 ? -8.690 6.531 0.604 1.00 93.62 72 PHE A CA 1
ATOM 537 C C . PHE A 1 72 ? -7.164 6.463 0.529 1.00 93.62 72 PHE A C 1
ATOM 539 O O . PHE A 1 72 ? -6.582 5.451 0.139 1.00 93.62 72 PHE A O 1
ATOM 546 N N . THR A 1 73 ? -6.510 7.552 0.922 1.00 94.38 73 THR A N 1
ATOM 547 C CA . THR A 1 73 ? -5.048 7.628 0.972 1.00 94.38 73 THR A CA 1
ATOM 548 C C . THR A 1 73 ? -4.545 7.113 2.311 1.00 94.38 73 THR A C 1
ATOM 550 O O . THR A 1 73 ? -5.080 7.465 3.363 1.00 94.38 73 THR A O 1
ATOM 553 N N . GLU A 1 74 ? -3.481 6.320 2.290 1.00 94.94 74 GLU A N 1
ATOM 554 C CA . GLU A 1 74 ? -2.775 5.914 3.502 1.00 94.94 74 GLU A CA 1
ATOM 555 C C . GLU A 1 74 ? -1.287 5.680 3.242 1.00 94.94 74 GLU A C 1
ATOM 557 O O . GLU A 1 74 ? -0.834 5.687 2.097 1.00 94.94 74 GLU A O 1
ATOM 562 N N . THR A 1 75 ? -0.529 5.482 4.319 1.00 95.69 75 THR A N 1
ATOM 563 C CA . THR A 1 75 ? 0.887 5.125 4.248 1.00 95.69 75 THR A CA 1
ATOM 564 C C . THR A 1 75 ? 1.081 3.721 4.803 1.00 95.69 75 THR A C 1
ATOM 566 O O . THR A 1 75 ? 0.679 3.472 5.937 1.00 95.69 75 THR A O 1
ATOM 569 N N . ILE A 1 76 ? 1.713 2.832 4.032 1.00 95.31 76 ILE A N 1
ATOM 570 C CA . ILE A 1 76 ? 2.005 1.440 4.423 1.00 95.31 76 ILE A CA 1
ATOM 571 C C . ILE A 1 76 ? 3.498 1.201 4.218 1.00 95.31 76 ILE A C 1
ATOM 573 O O . ILE A 1 76 ? 4.001 1.418 3.116 1.00 95.31 76 ILE A O 1
ATOM 577 N N . SER A 1 77 ? 4.231 0.818 5.266 1.00 94.06 77 SER A N 1
ATOM 578 C CA . SER A 1 77 ? 5.691 0.619 5.217 1.00 94.06 77 SER A CA 1
ATOM 579 C C . SER A 1 77 ? 6.460 1.759 4.522 1.00 94.06 77 SER A C 1
ATOM 581 O O . SER A 1 77 ? 7.437 1.542 3.807 1.00 94.06 77 SER A O 1
ATOM 583 N N . GLY A 1 78 ? 6.005 3.003 4.711 1.00 93.44 78 GLY A N 1
ATOM 584 C CA . GLY A 1 78 ? 6.612 4.203 4.122 1.00 93.44 78 GLY A CA 1
ATOM 585 C C . GLY A 1 78 ? 6.194 4.526 2.681 1.00 93.44 78 GLY A C 1
ATOM 586 O O . GLY A 1 78 ? 6.592 5.570 2.168 1.00 93.44 78 GLY A O 1
ATOM 587 N N . PHE A 1 79 ? 5.372 3.700 2.033 1.00 96.62 79 PHE A N 1
ATOM 588 C CA . PHE A 1 79 ? 4.792 4.014 0.728 1.00 96.62 79 PHE A CA 1
ATOM 589 C C . PHE A 1 79 ? 3.503 4.810 0.874 1.00 96.62 79 PHE A C 1
ATOM 591 O O . PHE A 1 79 ? 2.633 4.430 1.653 1.00 96.62 79 PHE A O 1
ATOM 598 N N . LYS A 1 80 ? 3.350 5.872 0.077 1.00 96.31 80 LYS A N 1
ATOM 599 C CA . LYS A 1 80 ? 2.064 6.556 -0.102 1.00 96.31 80 LYS A CA 1
ATOM 600 C C . LYS A 1 80 ? 1.190 5.716 -1.034 1.00 96.31 80 LYS A C 1
ATOM 602 O O . LYS A 1 80 ? 1.533 5.543 -2.204 1.00 96.31 80 LYS A O 1
ATOM 607 N N . CYS A 1 81 ? 0.053 5.255 -0.539 1.00 97.00 81 CYS A N 1
ATOM 608 C CA . CYS A 1 81 ? -0.857 4.366 -1.250 1.00 97.00 81 CYS A CA 1
ATOM 609 C C . CYS A 1 81 ? -2.242 4.993 -1.415 1.00 97.00 81 CYS A C 1
ATOM 611 O O . CYS A 1 81 ? -2.668 5.816 -0.602 1.00 97.00 81 CYS A O 1
ATOM 613 N N . ILE A 1 82 ? -2.957 4.544 -2.445 1.00 96.38 82 ILE A N 1
ATOM 614 C CA . ILE A 1 82 ? -4.409 4.687 -2.546 1.00 96.38 82 ILE A CA 1
ATOM 615 C C . ILE A 1 82 ? -5.002 3.304 -2.370 1.00 96.38 82 ILE A C 1
ATOM 617 O O . ILE A 1 82 ? -4.792 2.412 -3.193 1.00 96.38 82 ILE A O 1
ATOM 621 N N . SER A 1 83 ? -5.728 3.140 -1.279 1.00 95.56 83 SER A N 1
ATOM 622 C CA . SER A 1 83 ? -6.318 1.878 -0.882 1.00 95.56 83 SER A CA 1
ATOM 623 C C . SER A 1 83 ? -7.825 1.928 -1.023 1.00 95.56 83 SER A C 1
ATOM 625 O O . SER A 1 83 ? -8.463 2.977 -0.941 1.00 95.56 83 SER A O 1
ATOM 627 N N . MET A 1 84 ? -8.396 0.755 -1.234 1.00 93.38 84 MET A N 1
ATOM 628 C CA . MET A 1 84 ? -9.825 0.546 -1.340 1.00 93.38 84 MET A CA 1
ATOM 629 C C . MET A 1 84 ? -10.139 -0.820 -0.754 1.00 93.38 84 MET A C 1
ATOM 631 O O . MET A 1 84 ? -9.414 -1.774 -1.028 1.00 93.38 84 MET A O 1
ATOM 635 N N . GLN A 1 85 ? -11.198 -0.952 0.036 1.00 91.94 85 GLN A N 1
ATOM 636 C CA . GLN A 1 85 ? -11.552 -2.250 0.609 1.00 91.94 85 GLN A CA 1
ATOM 637 C C . GLN A 1 85 ? -13.063 -2.429 0.716 1.00 91.94 85 GLN A C 1
ATOM 639 O O . GLN A 1 85 ? -13.796 -1.484 1.000 1.00 91.94 85 GLN A O 1
ATOM 644 N N . THR A 1 86 ? -13.524 -3.656 0.488 1.00 89.81 86 THR A N 1
ATOM 645 C CA . THR A 1 86 ? -14.950 -4.014 0.551 1.00 89.81 86 THR A CA 1
ATOM 646 C C . THR A 1 86 ? -15.409 -4.413 1.951 1.00 89.81 86 THR A C 1
ATOM 648 O O . THR A 1 86 ? -16.598 -4.607 2.172 1.00 89.81 86 THR A O 1
ATOM 651 N N . ASP A 1 87 ? -14.471 -4.637 2.873 1.00 90.12 87 ASP A N 1
ATOM 652 C CA . ASP A 1 87 ? -14.734 -5.105 4.233 1.00 90.12 87 ASP A CA 1
ATOM 653 C C . ASP A 1 87 ? -13.580 -4.700 5.163 1.00 90.12 87 ASP A C 1
ATOM 655 O O . ASP A 1 87 ? -12.476 -4.404 4.703 1.00 90.12 87 ASP A O 1
ATOM 659 N N . GLU A 1 88 ? -13.826 -4.708 6.474 1.00 88.38 88 GLU A N 1
ATOM 660 C CA . GLU A 1 88 ? -12.791 -4.470 7.487 1.00 88.38 88 GLU A CA 1
ATOM 661 C C . GLU A 1 88 ? -11.773 -5.617 7.565 1.00 88.38 88 GLU A C 1
ATOM 663 O O . GLU A 1 88 ? -10.635 -5.399 7.983 1.00 88.38 88 GLU A O 1
ATOM 668 N N . LYS A 1 89 ? -12.181 -6.829 7.168 1.00 90.62 89 LYS A N 1
ATOM 669 C CA . LYS A 1 89 ? -11.358 -8.041 7.133 1.00 90.62 89 LYS A CA 1
ATOM 670 C C . LYS A 1 89 ? -11.316 -8.602 5.703 1.00 90.62 89 LYS A C 1
ATOM 672 O O . LYS A 1 89 ? -12.102 -9.498 5.381 1.00 90.62 89 LYS A O 1
ATOM 677 N N . PRO A 1 90 ? -10.454 -8.067 4.818 1.00 92.50 90 PRO A N 1
ATOM 678 C CA . PRO A 1 90 ? -10.283 -8.606 3.474 1.00 92.50 90 PRO A CA 1
ATOM 679 C C . PRO A 1 90 ? -9.775 -10.053 3.519 1.00 92.50 90 PRO A C 1
ATOM 681 O O . PRO A 1 90 ? -8.980 -10.423 4.373 1.00 92.50 90 PRO A O 1
ATOM 684 N N . GLU A 1 91 ? -10.223 -10.866 2.567 1.00 93.75 91 GLU A N 1
ATOM 685 C CA . GLU A 1 91 ? -9.745 -12.232 2.326 1.00 93.75 91 GLU A CA 1
ATOM 686 C C . GLU A 1 91 ? -8.659 -12.275 1.242 1.00 93.75 91 GLU A C 1
ATOM 688 O O . GLU A 1 91 ? -7.933 -13.264 1.135 1.00 93.75 91 GLU A O 1
ATOM 693 N N . ILE A 1 92 ? -8.582 -11.234 0.407 1.00 93.94 92 ILE A N 1
ATOM 694 C CA . ILE A 1 92 ? -7.645 -11.111 -0.713 1.00 93.94 92 ILE A CA 1
ATOM 695 C C . ILE A 1 92 ? -7.051 -9.701 -0.717 1.00 93.94 92 ILE A C 1
ATOM 697 O O . ILE A 1 92 ? -7.783 -8.711 -0.613 1.00 93.94 92 ILE A O 1
ATOM 701 N N . LEU A 1 93 ? -5.732 -9.626 -0.884 1.00 96.00 93 LEU A N 1
ATOM 702 C CA . LEU A 1 93 ? -4.980 -8.392 -1.093 1.00 96.00 93 LEU A CA 1
ATOM 703 C C . LEU A 1 93 ? -4.550 -8.310 -2.557 1.00 96.00 93 LEU A C 1
ATOM 705 O O . LEU A 1 93 ? -3.958 -9.250 -3.083 1.00 96.00 93 LEU A O 1
ATOM 709 N N . ILE A 1 94 ? -4.824 -7.190 -3.213 1.00 95.25 94 ILE A N 1
ATOM 710 C CA . ILE A 1 94 ? -4.414 -6.932 -4.593 1.00 95.25 94 ILE A CA 1
ATOM 711 C C . ILE A 1 94 ? -3.524 -5.696 -4.601 1.00 95.25 94 ILE A C 1
ATOM 713 O O . ILE A 1 94 ? -3.996 -4.601 -4.302 1.00 95.25 94 ILE A O 1
ATOM 717 N N . TYR A 1 95 ? -2.259 -5.853 -4.978 1.00 96.88 95 TYR A N 1
ATOM 718 C CA . TYR A 1 95 ? -1.340 -4.732 -5.162 1.00 96.88 95 TYR A CA 1
ATOM 719 C C . TYR A 1 95 ? -1.216 -4.385 -6.636 1.00 96.88 95 TYR A C 1
ATOM 721 O O . TYR A 1 95 ? -0.923 -5.253 -7.461 1.00 96.88 95 TYR A O 1
ATOM 729 N N . VAL A 1 96 ? -1.422 -3.107 -6.947 1.00 95.62 96 VAL A N 1
ATOM 730 C CA . VAL A 1 96 ? -1.309 -2.561 -8.299 1.00 95.62 96 VAL A CA 1
ATOM 731 C C . VAL A 1 96 ? -0.117 -1.614 -8.342 1.00 95.62 96 VAL A C 1
ATOM 733 O O . VAL A 1 96 ? -0.079 -0.600 -7.639 1.00 95.62 96 VAL A O 1
ATOM 736 N N . PHE A 1 97 ? 0.861 -1.955 -9.177 1.00 96.19 97 PHE A N 1
ATOM 737 C CA . PHE A 1 97 ? 2.095 -1.198 -9.352 1.00 96.19 97 PHE A CA 1
ATOM 738 C C . PHE A 1 97 ? 2.090 -0.464 -10.695 1.00 96.19 97 PHE A C 1
ATOM 740 O O . PHE A 1 97 ? 1.820 -1.054 -11.742 1.00 96.19 97 PHE A O 1
ATOM 747 N N . HIS A 1 98 ? 2.393 0.832 -10.675 1.00 95.25 98 HIS A N 1
ATOM 748 C CA . HIS A 1 98 ? 2.428 1.650 -11.886 1.00 95.25 98 HIS A CA 1
ATOM 749 C C . HIS A 1 98 ? 3.776 1.538 -12.618 1.00 95.25 98 HIS A C 1
ATOM 751 O O . HIS A 1 98 ? 4.789 1.142 -12.041 1.00 95.25 98 HIS A O 1
ATOM 757 N N . GLY A 1 99 ? 3.811 1.925 -13.890 1.00 93.88 99 GLY A N 1
ATOM 758 C CA . GLY A 1 99 ? 5.035 2.031 -14.683 1.00 93.88 99 GLY A CA 1
ATOM 759 C C . GLY A 1 99 ? 5.819 3.314 -14.397 1.00 93.88 99 GLY A C 1
ATOM 760 O O . GLY A 1 99 ? 5.379 4.181 -13.645 1.00 93.88 99 GLY A O 1
ATOM 761 N N . PHE A 1 100 ? 6.988 3.460 -15.020 1.00 92.25 100 PHE A N 1
ATOM 762 C CA . PHE A 1 100 ? 7.800 4.672 -14.891 1.00 92.25 100 PHE A CA 1
ATOM 763 C C . PHE A 1 100 ? 7.013 5.923 -15.299 1.00 92.25 100 PHE A C 1
ATOM 765 O O . PHE A 1 100 ? 6.411 5.963 -16.374 1.00 92.25 100 PHE A O 1
ATOM 772 N N . GLY A 1 101 ? 7.053 6.953 -14.460 1.00 93.38 101 GLY A N 1
ATOM 773 C CA . GLY A 1 101 ? 6.463 8.249 -14.762 1.00 93.38 101 GLY A CA 1
ATOM 774 C C . GLY A 1 101 ? 4.993 8.411 -14.361 1.00 93.38 101 GLY A C 1
ATOM 775 O O . GLY A 1 101 ? 4.423 9.480 -14.560 1.00 93.38 101 GLY A O 1
ATOM 776 N N . ALA A 1 102 ? 4.377 7.349 -13.846 1.00 94.50 102 ALA A N 1
ATOM 777 C CA . ALA A 1 102 ? 3.000 7.334 -13.363 1.00 94.50 102 ALA A CA 1
ATOM 778 C C . ALA A 1 102 ? 2.958 7.394 -11.827 1.00 94.50 102 ALA A C 1
ATOM 780 O O . ALA A 1 102 ? 3.997 7.490 -11.170 1.00 94.50 102 ALA A O 1
ATOM 781 N N . ASN A 1 103 ? 1.752 7.349 -11.266 1.00 95.25 103 ASN A N 1
ATOM 782 C CA . ASN A 1 103 ? 1.503 7.348 -9.830 1.00 95.25 103 ASN A CA 1
ATOM 783 C C . ASN A 1 103 ? 0.288 6.470 -9.467 1.00 95.25 103 ASN A C 1
ATOM 785 O O . ASN A 1 103 ? -0.378 5.900 -10.335 1.00 95.25 103 ASN A O 1
ATOM 789 N N . ALA A 1 104 ? -0.000 6.345 -8.172 1.00 95.19 104 ALA A N 1
ATOM 790 C CA . ALA A 1 104 ? -1.120 5.560 -7.656 1.00 95.19 104 ALA A CA 1
ATOM 791 C C . ALA A 1 104 ? -2.497 6.116 -8.067 1.00 95.19 104 ALA A C 1
ATOM 793 O O . ALA A 1 104 ? -3.435 5.337 -8.217 1.00 95.19 104 ALA A O 1
ATOM 794 N N . GLU A 1 105 ? -2.634 7.430 -8.273 1.00 94.12 105 GLU A N 1
ATOM 795 C CA . GLU A 1 105 ? -3.900 8.058 -8.692 1.00 94.12 105 GLU A CA 1
ATOM 796 C C . GLU A 1 105 ? -4.302 7.602 -10.093 1.00 94.12 105 GLU A C 1
ATOM 798 O O . GLU A 1 105 ? -5.471 7.309 -10.329 1.00 94.12 105 GLU A O 1
ATOM 803 N N . ASN A 1 106 ? -3.330 7.413 -10.993 1.00 92.62 106 ASN A N 1
ATOM 804 C CA . ASN A 1 106 ? -3.581 6.867 -12.330 1.00 92.62 106 ASN A CA 1
ATOM 805 C C . ASN A 1 106 ? -4.170 5.441 -12.308 1.00 92.62 106 ASN A C 1
ATOM 807 O O . ASN A 1 106 ? -4.695 4.982 -13.320 1.00 92.62 106 ASN A O 1
ATOM 811 N N . LEU A 1 107 ? -4.061 4.732 -11.180 1.00 91.06 107 LEU A N 1
ATOM 812 C CA . LEU A 1 107 ? -4.542 3.362 -10.990 1.00 91.06 107 LEU A CA 1
ATOM 813 C C . LEU A 1 107 ? -5.836 3.285 -10.165 1.00 91.06 107 LEU A C 1
ATOM 815 O O . LEU A 1 107 ? -6.459 2.222 -10.109 1.00 91.06 107 LEU A O 1
ATOM 819 N N . ALA A 1 108 ? -6.256 4.384 -9.532 1.00 88.12 108 ALA A N 1
ATOM 820 C CA . ALA A 1 108 ? -7.378 4.393 -8.594 1.00 88.12 108 ALA A CA 1
ATOM 821 C C . ALA A 1 108 ? -8.705 3.988 -9.257 1.00 88.12 108 ALA A C 1
ATOM 823 O O . ALA A 1 108 ? -9.509 3.270 -8.655 1.00 88.12 108 ALA A O 1
ATOM 824 N N . ASP A 1 109 ? -8.913 4.373 -10.518 1.00 89.44 109 ASP A N 1
ATOM 825 C CA . ASP A 1 109 ? -10.090 3.964 -11.289 1.00 89.44 109 ASP A CA 1
ATOM 826 C C . ASP A 1 109 ? -10.098 2.456 -11.546 1.00 89.44 109 ASP A C 1
ATOM 828 O O . ASP A 1 109 ? -11.136 1.815 -11.420 1.00 89.44 109 ASP A O 1
ATOM 832 N N . ILE A 1 110 ? -8.936 1.852 -11.809 1.00 86.06 110 ILE A N 1
ATOM 833 C CA . ILE A 1 110 ? -8.820 0.398 -11.987 1.00 86.06 110 ILE A CA 1
ATOM 834 C C . ILE A 1 110 ? -9.145 -0.315 -10.677 1.00 86.06 110 ILE A C 1
ATOM 836 O O . ILE A 1 110 ? -9.914 -1.272 -10.687 1.00 86.06 110 ILE A O 1
ATOM 840 N N . GLY A 1 111 ? -8.632 0.170 -9.543 1.00 84.12 111 GLY A N 1
ATOM 841 C CA . GLY A 1 111 ? -9.009 -0.356 -8.229 1.00 84.12 111 GLY A CA 1
ATOM 842 C C . GLY A 1 111 ? -10.510 -0.232 -7.957 1.00 84.12 111 GLY A C 1
ATOM 843 O O . GLY A 1 111 ? -11.141 -1.178 -7.482 1.00 84.12 111 GLY A O 1
ATOM 844 N N . SER A 1 112 ? -11.104 0.899 -8.347 1.00 84.94 112 SER A N 1
ATOM 845 C CA . SER A 1 112 ? -12.540 1.156 -8.221 1.00 84.94 112 SER A CA 1
ATOM 846 C C . SER A 1 112 ? -13.361 0.196 -9.057 1.00 84.94 112 SER A C 1
ATOM 848 O O . SER A 1 112 ? -14.342 -0.364 -8.573 1.00 84.94 112 SER A O 1
ATOM 850 N N . GLU A 1 113 ? -12.953 -0.036 -10.296 1.00 86.06 113 GLU A N 1
ATOM 851 C CA . GLU A 1 113 ? -13.613 -0.976 -11.187 1.00 86.06 113 GLU A CA 1
ATOM 852 C C . GLU A 1 113 ? -13.424 -2.421 -10.719 1.00 86.06 113 GLU A C 1
ATOM 854 O O . GLU A 1 113 ? -14.382 -3.187 -10.759 1.00 86.06 113 GLU A O 1
ATOM 859 N N . LEU A 1 114 ? -12.253 -2.794 -10.192 1.00 83.38 114 LEU A N 1
ATOM 860 C CA . LEU A 1 114 ? -12.024 -4.114 -9.596 1.00 83.38 114 LEU A CA 1
ATOM 861 C C . LEU A 1 114 ? -12.942 -4.370 -8.398 1.00 83.38 114 LEU A C 1
ATOM 863 O O . LEU A 1 114 ? -13.409 -5.491 -8.232 1.00 83.38 114 LEU A O 1
ATOM 867 N N . ILE A 1 115 ? -13.249 -3.344 -7.603 1.00 82.44 115 ILE A N 1
ATOM 868 C CA . ILE A 1 115 ? -14.210 -3.450 -6.499 1.00 82.44 115 ILE A CA 1
ATOM 869 C C . ILE A 1 115 ? -15.664 -3.444 -6.992 1.00 82.44 115 ILE A C 1
ATOM 871 O O . ILE A 1 115 ? -16.471 -4.232 -6.507 1.00 82.44 115 ILE A O 1
ATOM 875 N N . LYS A 1 116 ? -16.016 -2.585 -7.959 1.00 79.00 116 LYS A N 1
ATOM 876 C CA . LYS A 1 116 ? -17.396 -2.423 -8.463 1.00 79.00 116 LYS A CA 1
ATOM 877 C C . LYS A 1 116 ? -17.843 -3.559 -9.382 1.00 79.00 116 LYS A C 1
ATOM 879 O O . LYS A 1 116 ? -18.928 -4.108 -9.211 1.00 79.00 116 LYS A O 1
ATOM 884 N N . LYS A 1 117 ? -17.032 -3.879 -10.397 1.00 66.81 117 LYS A N 1
ATOM 885 C CA . LYS A 1 117 ? -17.281 -4.958 -11.372 1.00 66.81 117 LYS A CA 1
ATOM 886 C C . LYS A 1 117 ? -16.893 -6.321 -10.819 1.00 66.81 117 LYS A C 1
ATOM 888 O O . LYS A 1 117 ? -17.320 -7.347 -11.352 1.00 66.81 117 LYS A O 1
ATOM 893 N N . GLY A 1 118 ? -16.092 -6.331 -9.758 1.00 52.84 118 GLY A N 1
ATOM 894 C CA . GLY A 1 118 ? -15.657 -7.516 -9.051 1.00 52.84 118 GLY A CA 1
ATOM 895 C C . GLY A 1 118 ? -16.803 -8.271 -8.403 1.00 52.84 118 GLY A C 1
ATOM 896 O O . GLY A 1 118 ? -16.976 -8.245 -7.192 1.00 52.84 118 GLY A O 1
ATOM 897 N N . LYS A 1 119 ? -17.437 -9.139 -9.187 1.00 51.28 119 LYS A N 1
ATOM 898 C CA . LYS A 1 119 ? -17.642 -10.520 -8.748 1.00 51.28 119 LYS A CA 1
ATOM 899 C C . LYS A 1 119 ? -16.269 -11.189 -8.559 1.00 51.28 119 LYS A C 1
ATOM 901 O O . LYS A 1 119 ? -15.978 -12.174 -9.235 1.00 51.28 119 LYS A O 1
ATOM 906 N N . VAL A 1 120 ? -15.407 -10.693 -7.663 1.00 57.47 120 VAL A N 1
ATOM 907 C CA . VAL A 1 120 ? -14.242 -11.463 -7.184 1.00 57.47 120 VAL A CA 1
ATOM 908 C C . VAL A 1 120 ? -14.797 -12.556 -6.265 1.00 57.47 120 VAL A C 1
ATOM 910 O O . VAL A 1 120 ? -14.573 -12.563 -5.067 1.00 57.47 120 VAL A O 1
ATOM 913 N N . GLY A 1 121 ? -15.682 -13.412 -6.786 1.00 55.94 121 GLY A N 1
ATOM 914 C CA . GLY A 1 121 ? -16.630 -14.182 -5.985 1.00 55.94 121 GLY A CA 1
ATOM 915 C C . GLY A 1 121 ? -17.345 -13.309 -4.946 1.00 55.94 121 GLY A C 1
ATOM 916 O O . GLY A 1 121 ? -17.289 -12.090 -4.965 1.00 55.94 121 GLY A O 1
ATOM 917 N N . SER A 1 122 ? -17.980 -13.912 -3.965 1.00 68.88 122 SER A N 1
ATOM 918 C CA . SER A 1 122 ? -18.431 -13.235 -2.747 1.00 68.88 122 SER A CA 1
ATOM 919 C C . SER A 1 122 ? -17.269 -12.806 -1.824 1.00 68.88 122 SER A C 1
ATOM 921 O O . SER A 1 122 ? -17.448 -12.775 -0.608 1.00 68.88 122 SER A O 1
ATOM 923 N N . LYS A 1 123 ? -16.051 -12.596 -2.351 1.00 84.50 123 LYS A N 1
ATOM 924 C CA . LYS A 1 123 ? -14.849 -12.394 -1.537 1.00 84.50 123 LYS A CA 1
ATOM 925 C C . LYS A 1 123 ? -14.702 -10.946 -1.117 1.00 84.50 123 LYS A C 1
ATOM 927 O O . LYS A 1 123 ? -14.992 -10.016 -1.863 1.00 84.50 123 LYS A O 1
ATOM 932 N N . LYS A 1 124 ? -14.178 -10.785 0.092 1.00 90.88 124 LYS A N 1
ATOM 933 C CA . LYS A 1 124 ? -13.789 -9.499 0.651 1.00 90.88 124 LYS A CA 1
ATOM 934 C C . LYS A 1 124 ? -12.410 -9.145 0.113 1.00 90.88 124 LYS A C 1
ATOM 936 O O . LYS A 1 124 ? -11.474 -9.920 0.295 1.00 90.88 124 LYS A O 1
ATOM 941 N N . VAL A 1 125 ? -12.272 -8.012 -0.555 1.00 91.94 125 VAL A N 1
ATOM 942 C CA . VAL A 1 125 ? -11.037 -7.640 -1.251 1.00 91.94 125 VAL A CA 1
ATOM 943 C C . VAL A 1 125 ? -10.549 -6.293 -0.754 1.00 91.94 125 VAL A C 1
ATOM 945 O O . VAL A 1 125 ? -11.343 -5.391 -0.480 1.00 91.94 125 VAL A O 1
ATOM 948 N N . ARG A 1 126 ? -9.228 -6.158 -0.678 1.00 94.06 126 ARG A N 1
ATOM 949 C CA . ARG A 1 126 ? -8.533 -4.885 -0.534 1.00 94.06 126 ARG A CA 1
ATOM 950 C C . ARG A 1 126 ? -7.608 -4.690 -1.727 1.00 94.06 126 ARG A C 1
ATOM 952 O O . ARG A 1 126 ? -6.780 -5.549 -2.014 1.00 94.06 126 ARG A O 1
ATOM 959 N N . VAL A 1 127 ? -7.768 -3.570 -2.418 1.00 95.19 127 VAL A N 1
ATOM 960 C CA . VAL A 1 127 ? -6.901 -3.140 -3.516 1.00 95.19 127 VAL A CA 1
ATOM 961 C C . VAL A 1 127 ? -6.015 -2.012 -3.009 1.00 95.19 127 VAL A C 1
ATOM 963 O O . VAL A 1 127 ? -6.512 -1.079 -2.382 1.00 95.19 127 VAL A O 1
ATOM 966 N N . VAL A 1 128 ? -4.718 -2.091 -3.288 1.00 96.88 128 VAL A N 1
ATOM 967 C CA . VAL A 1 128 ? -3.717 -1.100 -2.891 1.00 96.88 128 VAL A CA 1
ATOM 968 C C . VAL A 1 128 ? -2.939 -0.667 -4.130 1.00 96.88 128 VAL A C 1
ATOM 970 O O . VAL A 1 128 ? -2.161 -1.433 -4.699 1.00 96.88 128 VAL A O 1
ATOM 973 N N . CYS A 1 129 ? -3.151 0.575 -4.554 1.00 97.06 129 CYS A N 1
ATOM 974 C CA . CYS A 1 129 ? -2.371 1.224 -5.601 1.00 97.06 129 CYS A CA 1
ATOM 975 C C . CYS A 1 129 ? -1.175 1.916 -4.948 1.00 97.06 129 CYS A C 1
ATOM 977 O O . CYS A 1 129 ? -1.349 2.794 -4.100 1.00 97.06 129 CYS A O 1
ATOM 979 N N . VAL A 1 130 ? 0.037 1.510 -5.318 1.00 97.06 130 VAL A N 1
ATOM 980 C CA . VAL A 1 130 ? 1.260 1.898 -4.601 1.00 97.06 130 VAL A CA 1
ATOM 981 C C . VAL A 1 130 ? 2.026 2.939 -5.412 1.00 97.06 130 VAL A C 1
ATOM 983 O O . VAL A 1 130 ? 2.371 2.667 -6.561 1.00 97.06 130 VAL A O 1
ATOM 986 N N . ASN A 1 131 ? 2.329 4.107 -4.829 1.00 97.12 131 ASN A N 1
ATOM 987 C CA . ASN A 1 131 ? 3.321 5.006 -5.427 1.00 97.12 131 ASN A CA 1
ATOM 988 C C . ASN A 1 131 ? 4.707 4.406 -5.267 1.00 97.12 131 ASN A C 1
ATOM 990 O O . ASN A 1 131 ? 5.072 3.968 -4.181 1.00 97.12 131 ASN A O 1
ATOM 994 N N . ALA A 1 132 ? 5.507 4.448 -6.318 1.00 96.62 132 ALA A N 1
ATOM 995 C CA . ALA A 1 132 ? 6.892 4.036 -6.240 1.00 96.62 132 ALA A CA 1
ATOM 996 C C . ALA A 1 132 ? 7.708 4.959 -5.300 1.00 96.62 132 ALA A C 1
ATOM 998 O O . ALA A 1 132 ? 7.329 6.109 -5.068 1.00 96.62 132 ALA A O 1
ATOM 999 N N . PRO A 1 133 ? 8.829 4.486 -4.725 1.00 95.25 133 PRO A N 1
ATOM 1000 C CA . PRO A 1 133 ? 9.509 5.192 -3.641 1.00 95.25 133 PRO A CA 1
ATOM 1001 C C . PRO A 1 133 ? 10.335 6.400 -4.109 1.00 95.25 133 PRO A C 1
ATOM 1003 O O . PRO A 1 133 ? 10.726 7.215 -3.276 1.00 95.25 133 PRO A O 1
ATOM 1006 N N . LEU A 1 134 ? 10.639 6.513 -5.407 1.00 94.69 134 LEU A N 1
ATOM 1007 C CA . LEU A 1 134 ? 11.379 7.641 -5.968 1.00 94.69 134 LEU A CA 1
ATOM 1008 C C . LEU A 1 134 ? 10.401 8.627 -6.608 1.00 94.69 134 LEU A C 1
ATOM 1010 O O . LEU A 1 134 ? 9.836 8.343 -7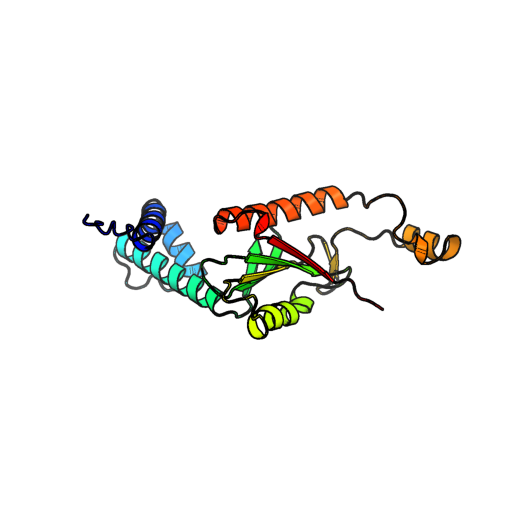.664 1.00 94.69 134 LEU A O 1
ATOM 1014 N N . GLN A 1 135 ? 10.231 9.791 -5.983 1.00 94.44 135 GLN A N 1
ATOM 1015 C CA . GLN A 1 135 ? 9.536 10.917 -6.600 1.00 94.44 135 GLN A CA 1
ATOM 1016 C C . GLN A 1 135 ? 10.469 11.602 -7.601 1.00 94.44 135 GLN A C 1
ATOM 1018 O O . GLN A 1 135 ? 11.622 11.893 -7.286 1.00 94.44 135 GLN A O 1
ATOM 1023 N N . MET A 1 136 ? 9.963 11.838 -8.806 1.00 89.00 136 MET A N 1
ATOM 1024 C CA . MET A 1 136 ? 10.684 12.528 -9.867 1.00 89.00 136 MET A CA 1
ATOM 1025 C C . MET A 1 136 ? 10.287 14.010 -9.906 1.00 89.00 136 MET A C 1
ATOM 1027 O O . MET A 1 136 ? 10.864 14.821 -9.192 1.00 89.00 136 MET A O 1
ATOM 1031 N N . HIS A 1 137 ? 9.281 14.372 -10.707 1.00 88.31 137 HIS A N 1
ATOM 1032 C CA . HIS A 1 137 ? 8.819 15.751 -10.923 1.00 88.31 137 HIS A CA 1
ATOM 1033 C C . HIS A 1 137 ? 7.295 15.780 -11.041 1.00 88.31 137 HIS A C 1
ATOM 1035 O O . HIS A 1 137 ? 6.751 14.854 -11.628 1.00 88.31 137 HIS A O 1
ATOM 1041 N N . GLN A 1 138 ? 6.620 16.818 -10.529 1.00 82.50 138 GLN A N 1
ATOM 1042 C CA . GLN A 1 138 ? 5.169 17.050 -10.719 1.00 82.50 138 GLN A CA 1
ATOM 1043 C C . GLN A 1 138 ? 4.319 15.763 -10.641 1.00 82.50 138 GLN A C 1
ATOM 1045 O O . GLN A 1 138 ? 3.701 15.350 -11.617 1.00 82.50 138 GLN A O 1
ATOM 1050 N N . ASP A 1 139 ? 4.354 15.094 -9.486 1.00 88.12 139 ASP A N 1
ATOM 1051 C CA . ASP A 1 139 ? 3.564 13.883 -9.193 1.00 88.12 139 ASP A CA 1
ATOM 1052 C C . ASP A 1 139 ? 3.874 12.641 -10.047 1.00 88.12 139 ASP A C 1
ATOM 1054 O O . ASP A 1 139 ? 3.089 11.695 -10.102 1.00 88.12 139 ASP A O 1
ATOM 1058 N N . SER A 1 140 ? 5.055 12.613 -10.660 1.00 92.56 140 SER A N 1
ATOM 1059 C CA . SER A 1 140 ? 5.628 11.458 -11.349 1.00 92.56 140 SER A CA 1
ATOM 1060 C C . SER A 1 140 ? 6.525 10.636 -10.419 1.00 92.56 140 SER A C 1
ATOM 1062 O O . SER A 1 140 ? 7.337 11.200 -9.676 1.00 92.56 140 SER A O 1
ATOM 1064 N N . TYR A 1 141 ? 6.413 9.306 -10.481 1.00 95.81 141 TYR A N 1
ATOM 1065 C CA . TYR A 1 141 ? 7.174 8.385 -9.637 1.00 95.81 141 TYR A CA 1
ATOM 1066 C C . TYR A 1 141 ? 7.862 7.276 -10.443 1.00 95.81 141 TYR A C 1
ATOM 1068 O O . TYR A 1 141 ? 7.447 6.898 -11.544 1.00 95.81 141 TYR A O 1
ATOM 1076 N N . ALA A 1 142 ? 8.917 6.709 -9.860 1.00 95.38 142 ALA A N 1
ATOM 1077 C CA . ALA A 1 142 ? 9.661 5.587 -10.417 1.00 95.38 142 ALA A CA 1
ATOM 1078 C C . ALA A 1 142 ? 10.077 4.576 -9.337 1.00 95.38 142 ALA A C 1
ATOM 1080 O O . ALA A 1 142 ? 10.323 4.920 -8.181 1.00 95.38 142 ALA A O 1
ATOM 1081 N N . TRP A 1 143 ? 10.162 3.298 -9.714 1.00 95.25 143 TRP A N 1
ATOM 1082 C CA . TRP A 1 143 ? 10.615 2.224 -8.815 1.00 95.25 143 TRP A CA 1
ATOM 1083 C C . TRP A 1 143 ? 12.122 2.253 -8.568 1.00 95.25 143 TRP A C 1
ATOM 1085 O O . TRP A 1 143 ? 12.595 1.836 -7.510 1.00 95.25 143 TRP A O 1
ATOM 1095 N N . TRP A 1 144 ? 12.858 2.765 -9.547 1.00 94.12 144 TRP A N 1
ATOM 1096 C CA . TRP A 1 144 ? 14.293 3.008 -9.537 1.00 94.12 144 TRP A CA 1
ATOM 1097 C C . TRP A 1 144 ? 14.622 4.033 -10.636 1.00 94.12 144 TRP A C 1
ATOM 1099 O O . TRP A 1 144 ? 13.823 4.199 -11.568 1.00 94.12 144 TRP A O 1
ATOM 1109 N N . PRO A 1 145 ? 15.771 4.727 -10.556 1.00 91.44 145 PRO A N 1
ATOM 1110 C CA . PRO A 1 145 ? 16.227 5.610 -11.625 1.00 91.44 145 PRO A CA 1
ATOM 1111 C C . PRO A 1 145 ? 16.420 4.842 -12.939 1.00 91.44 145 PRO A C 1
ATOM 1113 O O . PRO A 1 145 ? 16.920 3.717 -12.937 1.00 91.44 145 PRO A O 1
ATOM 1116 N N . LEU A 1 146 ? 16.050 5.451 -14.067 1.00 88.00 146 LEU A N 1
ATOM 1117 C CA . LEU A 1 146 ? 16.401 4.928 -15.387 1.00 88.00 146 LEU A CA 1
ATOM 1118 C C . LEU A 1 146 ? 17.682 5.596 -15.878 1.00 88.00 146 LEU A C 1
ATOM 1120 O O . LEU A 1 146 ? 17.753 6.822 -15.959 1.00 88.00 146 LEU A O 1
ATOM 1124 N N . ASP A 1 147 ? 18.667 4.782 -16.252 1.00 88.94 147 ASP A N 1
ATOM 1125 C CA . ASP A 1 147 ? 19.830 5.260 -16.990 1.00 88.94 147 ASP A CA 1
ATOM 1126 C C . ASP A 1 147 ? 19.422 5.502 -18.449 1.00 88.94 147 ASP A C 1
ATOM 1128 O O . ASP A 1 147 ? 19.390 4.596 -19.285 1.00 88.94 147 ASP A O 1
ATOM 1132 N N . MET A 1 148 ? 19.046 6.747 -18.741 1.00 87.75 148 MET A N 1
ATOM 1133 C CA . MET A 1 148 ? 18.617 7.145 -20.079 1.00 87.75 148 MET A CA 1
ATOM 1134 C C . MET A 1 148 ? 19.749 7.039 -21.103 1.00 87.75 148 MET A C 1
ATOM 1136 O O . MET A 1 148 ? 19.472 6.787 -22.273 1.00 87.75 148 MET A O 1
ATOM 1140 N N . GLN A 1 149 ? 21.010 7.194 -20.693 1.00 90.38 149 GLN A N 1
ATOM 1141 C CA . GLN A 1 149 ? 22.146 7.079 -21.602 1.00 90.38 149 GLN A CA 1
ATOM 1142 C C . GLN A 1 149 ? 22.351 5.621 -22.021 1.00 90.38 149 GLN A C 1
ATOM 1144 O O . GLN A 1 149 ? 22.473 5.338 -23.217 1.00 90.38 149 GLN A O 1
ATOM 1149 N N . GLU A 1 150 ? 22.321 4.690 -21.066 1.00 88.62 150 GLU A N 1
ATOM 1150 C CA . GLU A 1 150 ? 22.376 3.255 -21.349 1.00 88.62 150 GLU A CA 1
ATOM 1151 C C . GLU A 1 150 ? 21.173 2.822 -22.199 1.00 88.62 150 GLU A C 1
ATOM 1153 O O . GLU A 1 150 ? 21.340 2.113 -23.195 1.00 88.62 150 GLU A O 1
ATOM 1158 N N . LEU A 1 151 ? 19.968 3.292 -21.857 1.00 88.38 151 LEU A N 1
ATOM 1159 C CA . LEU A 1 151 ? 18.742 2.964 -22.585 1.00 88.38 151 LEU A CA 1
ATOM 1160 C C . LEU A 1 151 ? 18.804 3.428 -24.047 1.00 88.38 151 LEU A C 1
ATOM 1162 O O . LEU A 1 151 ? 18.530 2.638 -24.950 1.00 88.38 151 LEU A O 1
ATOM 1166 N N . MET A 1 152 ? 19.210 4.678 -24.290 1.00 89.38 152 MET A N 1
ATOM 1167 C CA . MET A 1 152 ? 19.362 5.226 -25.642 1.00 89.38 152 MET A CA 1
ATOM 1168 C C . MET A 1 152 ? 20.462 4.495 -26.414 1.00 89.38 152 MET A C 1
ATOM 1170 O O . MET A 1 152 ? 20.265 4.137 -27.574 1.00 89.38 152 MET A O 1
ATOM 1174 N N . THR A 1 153 ? 21.586 4.187 -25.762 1.00 90.25 153 THR A N 1
ATOM 1175 C CA . THR A 1 153 ? 22.674 3.410 -26.373 1.00 90.25 153 THR A CA 1
ATOM 1176 C C . THR A 1 153 ? 22.173 2.043 -26.827 1.00 90.25 153 THR A C 1
ATOM 1178 O O . THR A 1 153 ? 22.367 1.681 -27.987 1.00 90.25 153 THR A O 1
ATOM 1181 N N . LYS A 1 154 ? 21.468 1.298 -25.966 1.00 89.25 154 LYS A N 1
ATOM 1182 C CA . LYS A 1 154 ? 20.857 0.005 -26.324 1.00 89.25 154 LYS A CA 1
ATOM 1183 C C . LYS A 1 154 ? 19.832 0.143 -27.444 1.00 89.25 154 LYS A C 1
ATOM 1185 O O . LYS A 1 154 ? 19.822 -0.685 -28.350 1.00 89.25 154 LYS A O 1
ATOM 1190 N N . MET A 1 155 ? 19.005 1.189 -27.410 1.00 89.25 155 MET A N 1
ATOM 1191 C CA . MET A 1 155 ? 18.008 1.450 -28.448 1.00 89.25 155 MET A CA 1
ATOM 1192 C C . MET A 1 155 ? 18.652 1.605 -29.829 1.00 89.25 155 MET A C 1
ATOM 1194 O O . MET A 1 155 ? 18.202 0.967 -30.777 1.00 89.25 155 MET A O 1
ATOM 1198 N N . PHE A 1 156 ? 19.713 2.409 -29.935 1.00 92.38 156 PHE A N 1
ATOM 1199 C CA . PHE A 1 156 ? 20.383 2.685 -31.208 1.00 92.38 156 PHE A CA 1
ATOM 1200 C C . PHE A 1 156 ? 21.294 1.553 -31.685 1.00 92.38 156 PHE A C 1
ATOM 1202 O O . PHE A 1 156 ? 21.443 1.366 -32.888 1.00 92.38 156 PHE A O 1
ATOM 1209 N N . THR A 1 157 ? 21.908 0.803 -30.768 1.00 91.88 157 THR A N 1
ATOM 1210 C CA . THR A 1 157 ? 22.908 -0.219 -31.126 1.00 91.88 157 THR A CA 1
ATOM 1211 C C . THR A 1 157 ? 22.320 -1.617 -31.280 1.00 91.88 157 THR A C 1
ATOM 1213 O O . THR A 1 157 ? 22.756 -2.368 -32.147 1.00 91.88 157 THR A O 1
ATOM 1216 N N . LEU A 1 158 ? 21.335 -1.979 -30.455 1.00 89.62 158 LEU A N 1
ATOM 1217 C CA . LEU A 1 158 ? 20.788 -3.338 -30.374 1.00 89.62 158 LEU A CA 1
ATOM 1218 C C . LEU A 1 158 ? 19.302 -3.406 -30.759 1.00 89.62 158 LEU A C 1
ATOM 1220 O O . LEU A 1 158 ? 18.747 -4.498 -30.904 1.00 89.62 158 LEU A O 1
ATOM 1224 N N . GLY A 1 159 ? 18.639 -2.259 -30.911 1.00 87.69 159 GLY A N 1
ATOM 1225 C CA . GLY A 1 159 ? 17.209 -2.175 -31.185 1.00 87.69 159 GLY A CA 1
ATOM 1226 C C . GLY A 1 159 ? 16.319 -2.421 -29.953 1.00 87.69 159 GLY A C 1
ATOM 1227 O O . GLY A 1 159 ? 16.787 -2.788 -28.869 1.00 87.69 159 GLY A O 1
ATOM 1228 N N . PRO A 1 160 ? 14.993 -2.236 -30.099 1.00 83.75 160 PRO A N 1
ATOM 1229 C CA . PRO A 1 160 ? 14.055 -2.175 -28.975 1.00 83.75 160 PRO A CA 1
ATOM 1230 C C . PRO A 1 160 ? 13.919 -3.492 -28.195 1.00 83.75 160 PRO A C 1
ATOM 1232 O O . PRO A 1 160 ? 13.728 -3.477 -26.981 1.00 83.75 160 PRO A O 1
ATOM 1235 N N . VAL A 1 161 ? 14.089 -4.644 -28.850 1.00 84.56 161 VAL A N 1
ATOM 1236 C CA . VAL A 1 161 ? 13.958 -5.970 -28.211 1.00 84.56 161 VAL A CA 1
ATOM 1237 C C . VAL A 1 161 ? 15.059 -6.276 -27.181 1.00 84.56 161 VAL A C 1
ATOM 1239 O O . VAL A 1 161 ? 14.971 -7.267 -26.452 1.00 84.56 161 VAL A O 1
ATOM 1242 N N . HIS A 1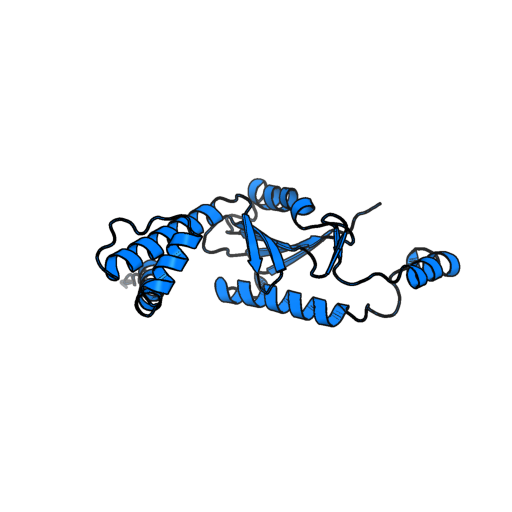 162 ? 16.094 -5.434 -27.103 1.00 82.81 162 HIS A N 1
ATOM 1243 C CA . HIS A 1 162 ? 17.210 -5.564 -26.164 1.00 82.81 162 HIS A CA 1
ATOM 1244 C C . HIS A 1 162 ? 17.195 -4.520 -25.038 1.00 82.81 162 HIS A C 1
ATOM 1246 O O . HIS A 1 162 ? 18.030 -4.611 -24.141 1.00 82.81 162 HIS A O 1
ATOM 1252 N N . LEU A 1 163 ? 16.241 -3.577 -25.029 1.00 78.12 163 LEU A N 1
ATOM 1253 C CA . LEU A 1 163 ? 16.189 -2.465 -24.062 1.00 78.12 163 LEU A CA 1
ATOM 1254 C C . LEU A 1 163 ? 16.255 -2.929 -22.601 1.00 78.12 163 LEU A C 1
ATOM 1256 O O . LEU A 1 163 ? 16.968 -2.342 -21.790 1.00 78.12 163 LEU A O 1
ATOM 1260 N N . PHE A 1 164 ? 15.555 -4.020 -22.288 1.00 77.56 164 PHE A N 1
ATOM 1261 C CA . PHE A 1 164 ? 15.451 -4.563 -20.931 1.00 77.56 164 PHE A CA 1
ATOM 1262 C C . PHE A 1 164 ? 16.238 -5.863 -20.733 1.00 77.56 164 PHE A C 1
ATOM 1264 O O . PHE A 1 164 ? 16.090 -6.530 -19.710 1.00 77.56 164 PHE A O 1
ATOM 1271 N N . LYS A 1 165 ? 17.085 -6.238 -21.701 1.00 77.75 165 LYS A N 1
ATOM 1272 C CA . LYS A 1 165 ? 18.018 -7.357 -21.544 1.00 77.75 165 LYS A CA 1
ATOM 1273 C C . LYS A 1 165 ? 19.314 -6.849 -20.898 1.00 77.75 165 LYS A C 1
ATOM 1275 O O . LYS A 1 165 ? 19.822 -5.778 -21.239 1.00 77.75 165 LYS A O 1
ATOM 1280 N N . GLY A 1 166 ? 19.852 -7.623 -19.957 1.00 75.50 166 GLY A N 1
ATOM 1281 C CA . GLY A 1 166 ? 21.118 -7.331 -19.280 1.00 75.50 166 GLY A CA 1
ATOM 1282 C C . GLY A 1 166 ? 20.987 -7.170 -17.766 1.00 75.50 166 GLY A C 1
ATOM 1283 O O . GLY A 1 166 ? 20.158 -7.820 -17.127 1.00 75.50 166 GLY A O 1
ATOM 1284 N N . ASN A 1 167 ? 21.856 -6.335 -17.195 1.00 80.38 167 ASN A N 1
ATOM 1285 C CA . ASN A 1 167 ? 21.966 -6.157 -15.751 1.00 80.38 167 ASN A CA 1
ATOM 1286 C C . ASN A 1 167 ? 20.696 -5.543 -15.159 1.00 80.38 167 ASN A C 1
ATOM 1288 O O . ASN A 1 167 ? 20.124 -4.597 -15.697 1.00 80.38 167 ASN A O 1
ATOM 1292 N N . LYS A 1 168 ? 20.277 -6.083 -14.014 1.00 85.06 168 LYS A N 1
ATOM 1293 C CA . LYS A 1 168 ? 19.188 -5.507 -13.225 1.00 85.06 168 LYS A CA 1
ATOM 1294 C C . LYS A 1 168 ? 19.623 -4.141 -12.668 1.00 85.06 168 LYS A C 1
ATOM 1296 O O . LYS A 1 168 ? 20.790 -4.011 -12.288 1.00 85.06 168 LYS A O 1
ATOM 1301 N N . PRO A 1 169 ? 18.706 -3.164 -12.556 1.00 87.50 169 PRO A N 1
ATOM 1302 C CA . PRO A 1 169 ? 18.981 -1.894 -11.887 1.00 87.50 169 PRO A CA 1
ATOM 1303 C C . PRO A 1 169 ? 19.545 -2.126 -10.483 1.00 87.50 169 PRO A C 1
ATOM 1305 O O . PRO A 1 169 ? 19.097 -3.038 -9.778 1.00 87.50 169 PRO A O 1
ATOM 1308 N N . LYS A 1 170 ? 20.513 -1.304 -10.062 1.00 89.31 170 LYS A N 1
ATOM 1309 C CA . LYS A 1 170 ? 21.201 -1.460 -8.765 1.00 89.31 170 LYS A CA 1
ATOM 1310 C C . LYS A 1 170 ? 20.210 -1.416 -7.599 1.00 89.31 170 LYS A C 1
ATOM 1312 O O . LYS A 1 170 ? 20.321 -2.184 -6.646 1.00 89.31 170 LYS A O 1
ATOM 1317 N N . GLU A 1 171 ? 19.200 -0.567 -7.721 1.00 93.06 171 GLU A N 1
ATOM 1318 C CA . GLU A 1 171 ? 18.163 -0.302 -6.729 1.00 93.06 171 GLU A CA 1
ATOM 1319 C C . GLU A 1 171 ? 17.041 -1.349 -6.752 1.00 93.06 171 GLU A C 1
ATOM 1321 O O . GLU A 1 171 ? 16.217 -1.383 -5.844 1.00 93.06 171 GLU A O 1
ATOM 1326 N N . MET A 1 172 ? 17.000 -2.248 -7.744 1.00 91.44 172 MET A N 1
ATOM 1327 C CA . MET A 1 172 ? 15.909 -3.218 -7.872 1.00 91.44 172 MET A CA 1
ATOM 1328 C C . MET A 1 172 ? 15.777 -4.090 -6.619 1.00 91.44 172 MET A C 1
ATOM 1330 O O . MET A 1 172 ? 14.671 -4.301 -6.131 1.00 91.44 172 MET A O 1
ATOM 1334 N N . LYS A 1 173 ? 16.901 -4.567 -6.066 1.00 93.56 173 LYS A N 1
ATOM 1335 C CA . LYS A 1 173 ? 16.890 -5.411 -4.860 1.00 93.56 173 LYS A CA 1
ATOM 1336 C C . LYS A 1 173 ? 16.310 -4.675 -3.654 1.00 93.56 173 LYS A C 1
ATOM 1338 O O . LYS A 1 173 ? 15.462 -5.227 -2.965 1.00 93.56 173 LYS A O 1
ATOM 1343 N N . SER A 1 174 ? 16.741 -3.437 -3.415 1.00 94.94 174 SER A N 1
ATOM 1344 C CA . SER A 1 174 ? 16.261 -2.664 -2.267 1.00 94.94 174 SER A CA 1
ATOM 1345 C C . SER A 1 174 ? 14.792 -2.272 -2.425 1.00 94.94 174 SER A C 1
ATOM 1347 O O . SER A 1 174 ? 14.047 -2.318 -1.449 1.00 94.94 174 SER A O 1
ATOM 1349 N N . THR A 1 175 ? 14.346 -1.953 -3.642 1.00 94.94 175 THR A N 1
ATOM 1350 C CA . THR A 1 175 ? 12.931 -1.695 -3.932 1.00 94.94 175 THR A CA 1
ATOM 1351 C C . THR A 1 175 ? 12.071 -2.938 -3.713 1.00 94.94 175 THR A C 1
ATOM 1353 O O . THR A 1 175 ? 11.028 -2.832 -3.072 1.00 94.94 175 THR A O 1
ATOM 1356 N N . VAL A 1 176 ? 12.517 -4.118 -4.160 1.00 95.31 176 VAL A N 1
ATOM 1357 C CA . VAL A 1 176 ? 11.811 -5.386 -3.903 1.00 95.31 176 VAL A CA 1
ATOM 1358 C C . VAL A 1 176 ? 11.678 -5.640 -2.403 1.00 95.31 176 VAL A C 1
ATOM 1360 O O . VAL A 1 176 ? 10.567 -5.868 -1.942 1.00 95.31 176 VAL A O 1
ATOM 1363 N N . SER A 1 177 ? 12.750 -5.490 -1.619 1.00 96.50 177 SER A N 1
ATOM 1364 C CA . SER A 1 177 ? 12.677 -5.676 -0.162 1.00 96.50 177 SER A CA 1
ATOM 1365 C C . SER A 1 177 ? 11.716 -4.705 0.530 1.00 96.50 177 SER A C 1
ATOM 1367 O O . SER A 1 177 ? 11.056 -5.068 1.500 1.00 96.50 177 SER A O 1
ATOM 1369 N N . LYS A 1 178 ? 11.591 -3.469 0.030 1.00 96.56 178 LYS A N 1
ATOM 1370 C CA . LYS A 1 178 ? 10.591 -2.519 0.542 1.00 96.56 178 LYS A CA 1
ATOM 1371 C C . LYS A 1 178 ? 9.165 -2.964 0.207 1.00 96.56 178 LYS A C 1
ATOM 1373 O O . LYS A 1 178 ? 8.291 -2.878 1.063 1.00 96.56 178 LYS A O 1
ATOM 1378 N N . VAL A 1 179 ? 8.929 -3.455 -1.009 1.00 97.25 179 VAL A N 1
ATOM 1379 C CA . VAL A 1 179 ? 7.620 -3.997 -1.409 1.00 97.25 179 VAL A CA 1
ATOM 1380 C C . VAL A 1 179 ? 7.269 -5.241 -0.588 1.00 97.25 179 VAL A C 1
ATOM 1382 O O . VAL A 1 179 ? 6.136 -5.371 -0.136 1.00 97.25 179 VAL A O 1
ATOM 1385 N N . GLU A 1 180 ? 8.235 -6.120 -0.324 1.00 97.50 180 GLU A N 1
ATOM 1386 C CA . GLU A 1 180 ? 8.054 -7.275 0.563 1.00 97.50 180 GLU A CA 1
ATOM 1387 C C . GLU A 1 180 ? 7.659 -6.844 1.980 1.00 97.50 180 GLU A C 1
ATOM 1389 O O . GLU A 1 180 ? 6.741 -7.428 2.551 1.00 97.50 180 GLU A O 1
ATOM 1394 N N . ALA A 1 181 ? 8.292 -5.798 2.526 1.00 97.12 181 ALA A N 1
ATOM 1395 C CA . ALA A 1 181 ? 7.929 -5.243 3.830 1.00 97.12 181 ALA A CA 1
ATOM 1396 C C . ALA A 1 181 ? 6.493 -4.693 3.847 1.00 97.12 181 ALA A 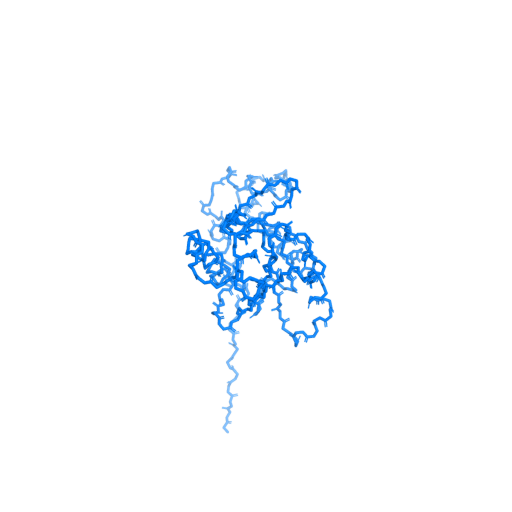C 1
ATOM 1398 O O . ALA A 1 181 ? 5.739 -4.993 4.770 1.00 97.12 181 ALA A O 1
ATOM 1399 N N . LEU A 1 182 ? 6.095 -3.972 2.792 1.00 97.56 182 LEU A N 1
ATOM 1400 C CA . LEU A 1 182 ? 4.730 -3.473 2.618 1.00 97.56 182 LEU A CA 1
ATOM 1401 C C . LEU A 1 182 ? 3.699 -4.610 2.593 1.00 97.56 182 LEU A C 1
ATOM 1403 O O . LEU A 1 182 ? 2.688 -4.534 3.288 1.00 97.56 182 LEU A O 1
ATOM 1407 N N . ILE A 1 183 ? 3.965 -5.682 1.842 1.00 98.25 183 ILE A N 1
ATOM 1408 C CA . ILE A 1 183 ? 3.067 -6.844 1.777 1.00 98.25 183 ILE A CA 1
ATOM 1409 C C . ILE A 1 183 ? 3.033 -7.565 3.130 1.00 98.25 183 ILE A C 1
ATOM 1411 O O . ILE A 1 183 ? 1.966 -7.949 3.60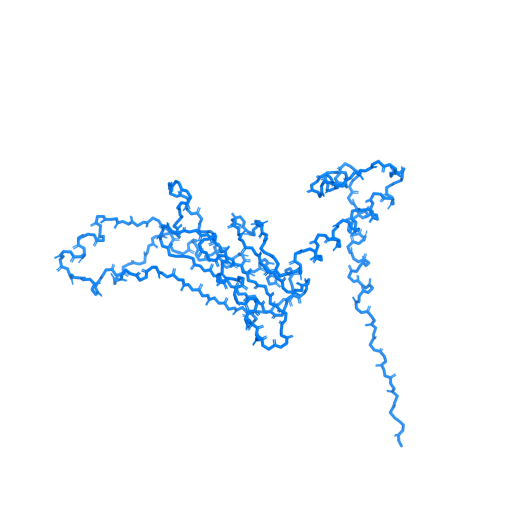2 1.00 98.25 183 ILE A O 1
ATOM 1415 N N . ALA A 1 184 ? 4.187 -7.742 3.777 1.00 97.62 184 ALA A N 1
ATOM 1416 C CA . ALA A 1 184 ? 4.284 -8.399 5.076 1.00 97.62 184 ALA A CA 1
ATOM 1417 C C . ALA A 1 184 ? 3.522 -7.639 6.174 1.00 97.62 184 ALA A C 1
ATOM 1419 O O . ALA A 1 184 ? 2.912 -8.273 7.037 1.00 97.62 184 ALA A O 1
ATOM 1420 N N . GLU A 1 185 ? 3.526 -6.303 6.134 1.00 96.62 185 GLU A N 1
ATOM 1421 C CA . GLU A 1 185 ? 2.762 -5.465 7.058 1.00 96.62 185 GLU A CA 1
ATOM 1422 C C . GLU A 1 185 ? 1.256 -5.726 6.934 1.00 96.62 185 GLU A C 1
ATOM 1424 O O . GLU A 1 185 ? 0.609 -6.039 7.932 1.00 96.62 185 GLU A O 1
ATOM 1429 N N . ASP A 1 186 ? 0.698 -5.681 5.723 1.00 96.31 186 ASP A N 1
ATOM 1430 C CA . ASP A 1 186 ? -0.728 -5.956 5.511 1.00 96.31 186 ASP A CA 1
ATOM 1431 C C . ASP A 1 186 ? -1.083 -7.423 5.809 1.00 96.31 186 ASP A C 1
ATOM 1433 O O . ASP A 1 186 ? -2.102 -7.688 6.448 1.00 96.31 186 ASP A O 1
ATOM 1437 N N . LEU A 1 187 ? -0.243 -8.390 5.416 1.00 97.19 187 LEU A N 1
ATOM 1438 C CA . LEU A 1 187 ? -0.449 -9.802 5.762 1.00 97.19 187 LEU A CA 1
ATOM 1439 C C . LEU A 1 187 ? -0.546 -9.999 7.277 1.00 97.19 187 LEU A C 1
ATOM 1441 O O . LEU A 1 187 ? -1.418 -10.730 7.745 1.00 97.19 187 LEU A O 1
ATOM 1445 N N . LYS A 1 188 ? 0.310 -9.319 8.048 1.00 95.56 188 LYS A N 1
ATOM 1446 C CA . LYS A 1 188 ? 0.253 -9.326 9.511 1.00 95.56 188 LYS A CA 1
ATOM 1447 C C . LYS A 1 188 ? -1.005 -8.627 10.028 1.00 95.56 188 LYS A C 1
ATOM 1449 O O . LYS A 1 188 ? -1.671 -9.174 10.900 1.00 95.56 188 LYS A O 1
ATOM 1454 N N . ASN A 1 189 ? -1.336 -7.450 9.498 1.00 92.56 189 ASN A N 1
ATOM 1455 C CA . ASN A 1 189 ? -2.481 -6.651 9.942 1.00 92.56 189 ASN A CA 1
ATOM 1456 C C . ASN A 1 189 ? -3.827 -7.356 9.715 1.00 92.56 189 ASN A C 1
ATOM 1458 O O . ASN A 1 189 ? -4.760 -7.150 10.490 1.00 92.56 189 ASN A O 1
ATOM 1462 N N . PHE A 1 190 ? -3.928 -8.174 8.666 1.00 94.50 190 PHE A N 1
ATOM 1463 C CA . PHE A 1 190 ? -5.149 -8.895 8.301 1.00 94.50 190 PHE A CA 1
ATOM 1464 C C . PHE A 1 190 ? -5.101 -10.398 8.599 1.00 94.50 190 PHE A C 1
ATOM 1466 O O . PHE A 1 190 ? -6.057 -11.100 8.282 1.00 94.50 190 PHE A O 1
ATOM 1473 N N . GLU A 1 191 ? -4.016 -10.893 9.202 1.00 96.44 191 GLU A N 1
ATOM 1474 C CA . GLU A 1 191 ? -3.805 -12.319 9.501 1.00 96.44 191 GLU A CA 1
ATOM 1475 C C . GLU A 1 191 ? -3.938 -13.224 8.258 1.00 96.44 191 GLU A C 1
ATOM 1477 O O . GLU A 1 191 ? -4.467 -14.338 8.301 1.00 96.44 191 GLU A O 1
ATOM 1482 N N . LEU A 1 192 ? -3.449 -12.737 7.117 1.00 96.56 192 LEU A N 1
ATOM 1483 C CA . LEU A 1 192 ? -3.519 -13.423 5.829 1.00 96.56 192 LEU A CA 1
ATOM 1484 C C . LEU A 1 192 ? -2.219 -14.166 5.504 1.00 96.56 192 LEU A C 1
ATOM 1486 O O . LEU A 1 192 ? -1.162 -13.946 6.096 1.00 96.56 192 LEU A O 1
ATOM 1490 N N . LYS A 1 193 ? -2.289 -15.053 4.506 1.00 97.75 193 LYS A N 1
ATOM 1491 C CA . LYS A 1 193 ? -1.133 -15.774 3.957 1.00 97.75 193 LYS A CA 1
ATOM 1492 C C . LYS A 1 193 ? -0.761 -15.218 2.587 1.00 97.75 193 LYS A C 1
ATOM 1494 O O . LYS A 1 193 ? -1.593 -14.637 1.899 1.00 97.75 193 LYS A O 1
ATOM 1499 N N . MET A 1 194 ? 0.464 -15.483 2.132 1.00 97.00 194 MET A N 1
ATOM 1500 C CA . MET A 1 194 ? 0.920 -15.051 0.802 1.00 97.00 194 MET A CA 1
ATOM 1501 C C . MET A 1 194 ? 0.037 -15.584 -0.345 1.00 97.00 194 MET A C 1
ATOM 1503 O O . MET A 1 194 ? -0.120 -14.923 -1.362 1.00 97.00 194 MET A O 1
ATOM 1507 N N . SER A 1 195 ? -0.622 -16.735 -0.164 1.00 97.00 195 SER A N 1
ATOM 1508 C CA . SER A 1 195 ? -1.610 -17.280 -1.113 1.00 97.00 195 SER A CA 1
ATOM 1509 C C . SER A 1 195 ? -2.840 -16.389 -1.332 1.00 97.00 195 SER A C 1
ATOM 1511 O O . SER A 1 195 ? -3.612 -16.631 -2.253 1.00 97.00 195 SER A O 1
ATOM 1513 N N . ASN A 1 196 ? -3.050 -15.394 -0.470 1.00 96.38 196 ASN A N 1
ATOM 1514 C CA . ASN A 1 196 ? -4.133 -14.420 -0.554 1.00 96.38 196 ASN A CA 1
ATOM 1515 C C . ASN A 1 196 ? -3.708 -13.131 -1.273 1.00 96.38 196 ASN A C 1
ATOM 1517 O O . ASN A 1 196 ? -4.496 -12.189 -1.335 1.00 96.38 196 ASN A O 1
ATOM 1521 N N . VAL A 1 197 ? -2.474 -13.065 -1.780 1.00 97.31 197 VAL A N 1
ATOM 1522 C CA . VAL A 1 197 ? -1.909 -11.871 -2.410 1.00 97.31 197 VAL A CA 1
ATOM 1523 C C . VAL A 1 197 ? -1.896 -12.029 -3.925 1.00 97.31 197 VAL A C 1
ATOM 1525 O O . VAL A 1 197 ? -1.405 -13.019 -4.462 1.00 97.31 197 VAL A O 1
ATOM 1528 N N . VAL A 1 198 ? -2.391 -11.008 -4.617 1.00 95.19 198 VAL A N 1
ATOM 1529 C CA . VAL A 1 198 ? -2.280 -10.844 -6.064 1.00 95.19 198 VAL A CA 1
ATOM 1530 C C . VAL A 1 198 ? -1.418 -9.620 -6.333 1.00 95.19 198 VAL A C 1
ATOM 1532 O O . VAL A 1 198 ? -1.696 -8.533 -5.830 1.00 95.19 198 VAL A O 1
ATOM 1535 N N . LEU A 1 199 ? -0.377 -9.789 -7.143 1.00 95.62 199 LEU A N 1
ATOM 1536 C CA . LEU A 1 199 ? 0.457 -8.689 -7.617 1.00 95.62 199 LEU A CA 1
ATOM 1537 C C . LEU A 1 199 ? 0.146 -8.450 -9.090 1.00 95.62 199 LEU A C 1
ATOM 1539 O O . LEU A 1 199 ? 0.158 -9.386 -9.889 1.00 95.62 199 LEU A O 1
ATOM 1543 N N . THR A 1 200 ? -0.116 -7.201 -9.454 1.00 92.75 200 THR A N 1
ATOM 1544 C CA . THR A 1 200 ? -0.290 -6.793 -10.847 1.00 92.75 200 THR A CA 1
ATOM 1545 C C . THR A 1 200 ? 0.479 -5.507 -11.118 1.00 92.75 200 THR A C 1
ATOM 1547 O O . THR A 1 200 ? 0.638 -4.657 -10.241 1.00 92.75 200 THR A O 1
ATOM 1550 N N . GLY A 1 201 ? 1.001 -5.380 -12.332 1.00 90.38 201 GLY A N 1
ATOM 1551 C CA . GLY A 1 201 ? 1.774 -4.227 -12.767 1.00 90.38 201 GLY A CA 1
ATOM 1552 C C . GLY A 1 201 ? 1.270 -3.730 -14.111 1.00 90.38 201 GLY A C 1
ATOM 1553 O O . GLY A 1 201 ? 1.021 -4.532 -15.009 1.00 90.38 201 GLY A O 1
ATOM 1554 N N . LEU A 1 202 ? 1.144 -2.413 -14.253 1.00 83.88 202 LEU A N 1
ATOM 1555 C CA . LEU A 1 202 ? 0.812 -1.772 -15.521 1.00 83.88 202 LEU A CA 1
ATOM 1556 C C . LEU A 1 202 ? 1.983 -0.912 -15.970 1.00 83.88 202 LEU A C 1
ATOM 1558 O O . LEU A 1 202 ? 2.296 0.102 -15.353 1.00 83.88 202 LEU A O 1
ATOM 1562 N N . ALA A 1 203 ? 2.615 -1.305 -17.069 1.00 75.38 203 ALA A N 1
ATOM 1563 C CA . ALA A 1 203 ? 3.474 -0.414 -17.831 1.00 75.38 203 ALA A CA 1
ATOM 1564 C C . ALA A 1 203 ? 2.616 0.290 -18.892 1.00 75.38 203 ALA A C 1
ATOM 1566 O O . ALA A 1 203 ? 1.691 -0.318 -19.427 1.00 75.38 203 ALA A O 1
ATOM 1567 N N . ARG A 1 204 ? 2.897 1.565 -19.198 1.00 57.41 204 ARG A N 1
ATOM 1568 C CA . ARG A 1 204 ? 2.298 2.209 -20.376 1.00 57.41 204 ARG A CA 1
ATOM 1569 C C . ARG A 1 204 ? 2.724 1.416 -21.612 1.00 57.41 204 ARG A C 1
ATOM 1571 O O . ARG A 1 204 ? 3.911 1.428 -21.935 1.00 57.41 204 ARG A O 1
ATOM 1578 N N . ASP A 1 205 ? 1.770 0.788 -22.290 1.00 45.06 205 ASP A N 1
ATOM 1579 C CA . ASP A 1 205 ? 1.914 0.522 -23.718 1.00 45.06 205 ASP A CA 1
ATOM 1580 C C . ASP A 1 205 ? 1.884 1.886 -24.416 1.00 45.06 205 ASP A C 1
ATOM 1582 O O . ASP A 1 205 ? 1.011 2.714 -24.136 1.00 45.06 205 ASP A O 1
ATOM 1586 N N . ARG A 1 206 ? 2.905 2.168 -25.224 1.00 38.84 206 ARG A N 1
ATOM 1587 C CA . ARG A 1 206 ? 2.879 3.307 -26.145 1.00 38.84 206 ARG A CA 1
ATOM 1588 C C . ARG A 1 206 ? 2.261 2.866 -27.455 1.00 38.84 206 ARG A C 1
ATOM 1590 O O . ARG A 1 206 ? 2.622 1.756 -27.899 1.00 38.84 206 ARG A O 1
#

InterPro domains:
  IPR029058 Alpha/Beta hydrolase fold [G3DSA:3.40.50.1820] (80-203)
  IPR029058 Alpha/Beta hydrolase fold [SSF53474] (85-201)
  IPR036361 SAP domain superfamily [G3DSA:1.10.720.30] (18-70)
  IPR036361 SAP domain superfamily [SSF68906] (20-58)
  IPR055111 RNF34/RFFL, HeH domain [PF22968] (21-66)

Organism: NCBI:txid1561963